Protein AF-A0A359IP23-F1 (afdb_monomer_lite)

Sequence (261 aa):
MIGVQKYIIDNKIKISKLAKEISIDPSCIYDWFRNNRVTPKYVKILSEKFNLQEEYINIKVNDICTYKPKTYLYNDFKIVGDTTIIYLNKRDGSVLETLIDTEDLERIQNMKLKWVSWFCKETQSYYARATQYIGNGEHGKTIYLHKVIMNCEGKILVDHLDHKTLDNRKRNLHITNHQENLINRKGKNKNNKSGYRNVSWNNNDSCWMVQLQVDGKNTRLKNFPEDQLNEAGAYATEMRKKLYDPIYNPKDYMNKDLVVN

Secondary structure (DSSP, 8-state):
-BHHHHHHHHTT--HHHHHHHTTS-HHHHHHHHHTT---HHHHHHHHHHHT--HHHHHSB---TTS------PPPPEEEETTEEEEEEE-TTS-EEEEEEEGGGHHHHHHTT---EEEEETTTTEEEEEEEE--STTPPPEEEEHHHHHTT--TT-EEEETTS-TTB--GGGEEEE-HHHHHHH--SPPTT-SSSSTTEEEETTTTEEEEEEEETTEEEEEEEEEGGGHHHHHHHHHHHHHHHH-TTT-----S-------

pLDDT: mean 83.79, std 16.19, range [32.09, 98.06]

Radius of gyration: 29.38 Å; chains: 1; bounding box: 57×49×85 Å

Structure (mmCIF, N/CA/C/O backbone):
data_AF-A0A359IP23-F1
#
_entry.id   AF-A0A359IP23-F1
#
loop_
_atom_site.group_PDB
_atom_site.id
_atom_site.type_symbol
_atom_site.label_atom_id
_atom_site.label_alt_id
_atom_site.label_comp_id
_atom_site.label_asym_id
_atom_site.label_entity_id
_atom_site.label_seq_id
_atom_site.pdbx_PDB_ins_code
_atom_site.Cartn_x
_atom_site.Cartn_y
_atom_site.Cartn_z
_atom_site.occupancy
_atom_site.B_iso_or_equiv
_atom_site.auth_seq_id
_atom_site.auth_comp_id
_atom_site.auth_asym_id
_atom_site.auth_atom_id
_atom_site.pdbx_PDB_model_num
ATOM 1 N N . MET A 1 1 ? -7.112 0.544 32.080 1.00 75.38 1 MET A N 1
ATOM 2 C CA . MET A 1 1 ? -7.739 1.755 32.634 1.00 75.38 1 MET A CA 1
ATOM 3 C C . MET A 1 1 ? -7.645 1.666 34.151 1.00 75.38 1 MET A C 1
ATOM 5 O O . MET A 1 1 ? -7.834 0.577 34.680 1.00 75.38 1 MET A O 1
ATOM 9 N N . ILE A 1 2 ? -7.303 2.757 34.836 1.00 87.25 2 ILE A N 1
ATOM 10 C CA . ILE A 1 2 ? -7.308 2.820 36.310 1.00 87.25 2 ILE A CA 1
ATOM 11 C C . ILE A 1 2 ? -8.717 3.074 36.847 1.00 87.25 2 ILE A C 1
ATOM 13 O O . ILE A 1 2 ? -9.543 3.652 36.138 1.00 87.25 2 ILE A O 1
ATOM 17 N N . GLY A 1 3 ? -8.997 2.674 38.088 1.00 87.62 3 GLY A N 1
ATOM 18 C CA . GLY A 1 3 ? -10.342 2.765 38.666 1.00 87.62 3 GLY A CA 1
ATOM 19 C C . GLY A 1 3 ? -10.938 4.172 38.641 1.00 87.62 3 GLY A C 1
ATOM 20 O O . GLY A 1 3 ? -12.116 4.324 38.313 1.00 87.62 3 GLY A O 1
ATOM 21 N N . VAL A 1 4 ? -10.135 5.225 38.839 1.00 91.44 4 VAL A N 1
ATOM 22 C CA . VAL A 1 4 ? -10.659 6.599 38.725 1.00 91.44 4 VAL A CA 1
ATOM 23 C C . VAL A 1 4 ? -11.076 6.966 37.299 1.00 91.44 4 VAL A C 1
ATOM 25 O O . VAL A 1 4 ? -12.065 7.666 37.099 1.00 91.44 4 VAL A O 1
ATOM 28 N N . GLN A 1 5 ? -10.364 6.468 36.287 1.00 91.38 5 GLN A N 1
ATOM 29 C CA . GLN A 1 5 ? -10.706 6.728 34.892 1.00 91.38 5 GLN A CA 1
ATOM 30 C C . GLN A 1 5 ? -12.010 6.001 34.523 1.00 91.38 5 GLN A C 1
ATOM 32 O O . GLN A 1 5 ? -12.840 6.581 33.828 1.00 91.38 5 GLN A O 1
ATOM 37 N N . LYS A 1 6 ? -12.240 4.792 35.064 1.00 85.62 6 LYS A N 1
ATOM 38 C CA . LYS A 1 6 ? -13.534 4.094 34.962 1.00 85.62 6 LYS A CA 1
ATOM 39 C C . LYS A 1 6 ? -14.661 4.919 35.579 1.00 85.62 6 LYS A C 1
ATOM 41 O O . LYS A 1 6 ? -15.644 5.200 34.905 1.00 85.62 6 LYS A O 1
ATOM 46 N N . TYR A 1 7 ? -14.481 5.374 36.818 1.00 89.75 7 TYR A N 1
ATOM 47 C CA . TYR A 1 7 ? -15.488 6.164 37.526 1.00 89.75 7 TYR A CA 1
ATOM 48 C C . TYR A 1 7 ? -15.871 7.449 36.776 1.00 89.75 7 TYR A C 1
ATOM 50 O O . TYR A 1 7 ? -17.053 7.767 36.645 1.00 89.75 7 TYR A O 1
ATOM 58 N N . ILE A 1 8 ? -14.878 8.172 36.248 1.00 90.81 8 ILE A N 1
ATOM 59 C CA . ILE A 1 8 ? -15.085 9.398 35.464 1.00 90.81 8 ILE A CA 1
ATOM 60 C C . ILE A 1 8 ? -15.929 9.124 34.212 1.00 90.81 8 ILE A C 1
ATOM 62 O O . ILE A 1 8 ? -16.822 9.915 33.901 1.00 90.81 8 ILE A O 1
ATOM 66 N N . ILE A 1 9 ? -15.662 8.020 33.507 1.00 85.19 9 ILE A N 1
ATOM 67 C CA . ILE A 1 9 ? -16.409 7.620 32.306 1.00 85.19 9 ILE A CA 1
ATOM 68 C C . ILE A 1 9 ? -17.841 7.213 32.666 1.00 85.19 9 ILE A C 1
ATOM 70 O O . ILE A 1 9 ? -18.779 7.746 32.071 1.00 85.19 9 ILE A O 1
ATOM 74 N N . ASP A 1 10 ? -18.009 6.333 33.656 1.00 83.88 10 ASP A N 1
ATOM 75 C CA . ASP A 1 10 ? -19.313 5.791 34.063 1.00 83.88 10 ASP A CA 1
ATOM 76 C C . ASP A 1 10 ? -20.261 6.910 34.545 1.00 83.88 10 ASP A C 1
ATOM 78 O O . ASP A 1 10 ? -21.460 6.886 34.266 1.00 83.88 10 ASP A O 1
ATOM 82 N N . ASN A 1 11 ? -19.710 7.962 35.162 1.00 88.44 11 ASN A N 1
ATOM 83 C CA . ASN A 1 11 ? -20.455 9.133 35.636 1.00 88.44 11 ASN A CA 1
ATOM 84 C C . ASN A 1 11 ? -20.459 10.323 34.654 1.00 88.44 11 ASN A C 1
ATOM 86 O O . ASN A 1 11 ? -20.922 11.411 35.001 1.00 88.44 11 ASN A O 1
ATOM 90 N N . LYS A 1 12 ? -19.937 10.154 33.428 1.00 90.00 12 LYS A N 1
ATOM 91 C CA . LYS A 1 12 ? -19.879 11.191 32.374 1.00 90.00 12 LYS A CA 1
ATOM 92 C C . LYS A 1 12 ? -19.270 12.525 32.846 1.00 90.00 12 LYS A C 1
ATOM 94 O O . LYS A 1 12 ? -19.710 13.609 32.448 1.00 90.00 12 LYS A O 1
ATOM 99 N N . ILE A 1 13 ? -18.240 12.463 33.688 1.00 91.25 13 ILE A N 1
ATOM 100 C CA . ILE A 1 13 ? -17.587 13.646 34.258 1.00 91.25 13 ILE A CA 1
ATOM 101 C C . ILE A 1 13 ? -16.678 14.284 33.200 1.00 91.25 13 ILE A C 1
ATOM 103 O O . ILE A 1 13 ? -15.760 13.657 32.672 1.00 91.25 13 ILE A O 1
ATOM 107 N N . LYS A 1 14 ? -16.896 15.568 32.897 1.00 94.25 14 LYS A N 1
ATOM 108 C CA . LYS A 1 14 ? -16.013 16.318 31.990 1.00 94.25 14 LYS A CA 1
ATOM 109 C C . LYS A 1 14 ? -14.653 16.561 32.654 1.00 94.25 14 LYS A C 1
ATOM 111 O O . LYS A 1 14 ? -14.593 17.198 33.703 1.00 94.25 14 LYS A O 1
ATOM 116 N N . ILE A 1 15 ? -13.565 16.146 31.996 1.00 93.00 15 ILE A N 1
ATOM 117 C CA . ILE A 1 15 ? -12.184 16.313 32.492 1.00 93.00 15 ILE A CA 1
ATOM 118 C C . ILE A 1 15 ? -11.855 17.778 32.789 1.00 93.00 15 ILE A C 1
ATOM 120 O O . ILE A 1 15 ? -11.283 18.073 33.829 1.00 93.00 15 ILE A O 1
ATOM 124 N N . SER A 1 16 ? -12.277 18.707 31.927 1.00 91.31 16 SER A N 1
ATOM 125 C CA . SER A 1 16 ? -12.064 20.144 32.140 1.00 91.31 16 SER A CA 1
ATOM 126 C C . SER A 1 16 ? -12.747 20.674 33.404 1.00 91.31 16 SER A C 1
ATOM 128 O O . SER A 1 16 ? -12.192 21.529 34.090 1.00 91.31 16 SER A O 1
ATOM 130 N N . LYS A 1 17 ? -13.932 20.149 33.739 1.00 95.62 17 LYS A N 1
ATOM 131 C CA . LYS A 1 17 ? -14.654 20.499 34.968 1.00 95.62 17 LYS A CA 1
ATOM 132 C C . LYS A 1 17 ? -13.936 19.932 36.192 1.00 95.62 17 LYS A C 1
ATOM 134 O O . LYS A 1 17 ? -13.665 20.677 37.125 1.00 95.62 17 LYS A O 1
ATOM 139 N N . LEU A 1 18 ? -13.571 18.650 36.153 1.00 95.19 18 LEU A N 1
ATOM 140 C CA . LEU A 1 18 ? -12.849 17.998 37.246 1.00 95.19 18 LEU A CA 1
ATOM 141 C C . LEU A 1 18 ? -11.504 18.677 37.531 1.00 95.19 18 LEU A C 1
ATOM 143 O O . LEU A 1 18 ? -11.206 18.966 38.684 1.00 95.19 18 LEU A O 1
ATOM 147 N N . ALA A 1 19 ? -10.726 18.969 36.488 1.00 95.44 19 ALA A N 1
ATOM 148 C CA . ALA A 1 19 ? -9.432 19.638 36.597 1.00 95.44 19 ALA A CA 1
ATOM 149 C C . ALA A 1 19 ? -9.552 20.998 37.302 1.00 95.44 19 ALA A C 1
ATOM 151 O O . ALA A 1 19 ? -8.789 21.286 38.221 1.00 95.44 19 ALA A O 1
ATOM 152 N N . LYS A 1 20 ? -10.580 21.783 36.946 1.00 95.56 20 LYS A N 1
ATOM 153 C CA . LYS A 1 20 ? -10.890 23.059 37.603 1.00 95.56 20 LYS A CA 1
ATOM 154 C C . LYS A 1 20 ? -11.264 22.881 39.078 1.00 95.56 20 LYS A C 1
ATOM 156 O O . LYS A 1 20 ? -10.850 23.683 39.902 1.00 95.56 20 LYS A O 1
ATOM 161 N N . GLU A 1 21 ? -12.032 21.846 39.412 1.00 94.88 21 GLU A N 1
ATOM 162 C CA . GLU A 1 21 ? -12.485 21.582 40.786 1.00 94.88 21 GLU A CA 1
ATOM 163 C C . GLU A 1 21 ? -11.367 21.109 41.723 1.00 94.88 21 GLU A C 1
ATOM 165 O O . GLU A 1 21 ? -11.471 21.319 42.927 1.00 94.88 21 GLU A O 1
ATOM 170 N N . ILE A 1 22 ? -10.315 20.480 41.192 1.00 94.69 22 ILE A N 1
ATOM 171 C CA . ILE A 1 22 ? -9.144 20.044 41.974 1.00 94.69 22 ILE A CA 1
ATOM 172 C C . ILE A 1 22 ? -7.904 20.916 41.720 1.00 94.69 22 ILE A C 1
ATOM 174 O O . ILE A 1 22 ? -6.801 20.545 42.117 1.00 94.69 22 ILE A O 1
ATOM 178 N N . SER A 1 23 ? -8.089 22.077 41.081 1.00 94.56 23 SER A N 1
ATOM 179 C CA . SER A 1 23 ? -7.060 23.095 40.829 1.00 94.56 23 SER A CA 1
ATOM 180 C C . SER A 1 23 ? -5.809 22.575 40.106 1.00 94.56 23 SER A C 1
ATOM 182 O O . SER A 1 23 ? -4.684 22.891 40.495 1.00 94.56 23 SER A O 1
ATOM 184 N N . ILE A 1 24 ? -5.994 21.783 39.044 1.00 94.38 24 ILE A N 1
ATOM 185 C CA . ILE A 1 24 ? -4.904 21.304 38.177 1.00 94.38 24 ILE A CA 1
ATOM 186 C C . ILE A 1 24 ? -5.198 21.547 36.698 1.00 94.38 24 ILE A C 1
ATOM 188 O O . ILE A 1 24 ? -6.340 21.774 36.301 1.00 94.38 24 ILE A O 1
ATOM 192 N N . ASP A 1 25 ? -4.163 21.441 35.865 1.00 95.25 25 ASP A N 1
ATOM 193 C CA . ASP A 1 25 ? -4.330 21.436 34.416 1.00 95.25 25 ASP A CA 1
ATOM 194 C C . ASP A 1 25 ? -4.950 20.101 33.937 1.00 95.25 25 ASP A C 1
ATOM 196 O O . ASP A 1 25 ? -4.551 19.032 34.415 1.00 95.25 25 ASP A O 1
ATOM 200 N N . PRO A 1 26 ? -5.902 20.109 32.980 1.00 93.44 26 PRO A N 1
ATOM 201 C CA . PRO A 1 26 ? -6.478 18.887 32.414 1.00 93.44 26 PRO A CA 1
ATOM 202 C C . PRO A 1 26 ? -5.446 17.877 31.890 1.00 93.44 26 PRO A C 1
ATOM 204 O O . PRO A 1 26 ? -5.695 16.671 31.957 1.00 93.44 26 PRO A O 1
ATOM 207 N N . SER A 1 27 ? -4.295 18.342 31.385 1.00 91.31 27 SER A N 1
ATOM 208 C CA . SER A 1 27 ? -3.198 17.484 30.914 1.00 91.31 27 SER A CA 1
ATOM 209 C C . SER A 1 27 ? -2.698 16.527 31.993 1.00 91.31 27 SER A C 1
ATOM 211 O O . SER A 1 27 ? -2.481 15.356 31.692 1.00 91.31 27 SER A O 1
ATOM 213 N N . CYS A 1 28 ? -2.643 16.958 33.259 1.00 92.25 28 CYS A N 1
ATOM 214 C CA . CYS A 1 28 ? -2.238 16.108 34.379 1.00 92.25 28 CYS A CA 1
ATOM 215 C C . CYS A 1 28 ? -3.151 14.880 34.527 1.00 92.25 28 CYS A C 1
ATOM 217 O O . CYS A 1 28 ? -2.676 13.780 34.803 1.00 92.25 28 CYS A O 1
ATOM 219 N N . ILE A 1 29 ? -4.459 15.047 34.297 1.00 93.19 29 ILE A N 1
ATOM 220 C CA . ILE A 1 29 ? -5.430 13.946 34.364 1.00 93.19 29 ILE A CA 1
ATOM 221 C C . ILE A 1 29 ? -5.229 12.985 33.186 1.00 93.19 29 ILE A C 1
ATOM 223 O O . ILE A 1 29 ? -5.231 11.766 33.366 1.00 93.19 29 ILE A O 1
ATOM 227 N N . TYR A 1 30 ? -5.005 13.516 31.980 1.00 90.81 30 TYR A N 1
ATOM 228 C CA . TYR A 1 30 ? -4.686 12.688 30.814 1.00 90.81 30 TYR A CA 1
ATOM 229 C C . TYR A 1 30 ? -3.368 11.923 30.984 1.00 90.81 30 TYR A C 1
ATOM 231 O O . TYR A 1 30 ? -3.272 10.776 30.544 1.00 90.81 30 TYR A O 1
ATOM 239 N N . ASP A 1 31 ? -2.379 12.510 31.656 1.00 86.25 31 ASP A N 1
ATOM 240 C CA . ASP A 1 31 ? -1.121 11.841 31.978 1.00 86.25 31 ASP A CA 1
ATOM 241 C C . ASP A 1 31 ? -1.323 10.695 32.975 1.00 86.25 31 ASP A C 1
ATOM 243 O O . ASP A 1 31 ? -0.725 9.632 32.796 1.00 86.25 31 ASP A O 1
ATOM 247 N N . TRP A 1 32 ? -2.215 10.835 33.965 1.00 93.00 32 TRP A N 1
ATOM 248 C CA . TRP A 1 32 ? -2.579 9.708 34.835 1.00 93.00 32 TRP A CA 1
ATOM 249 C C . TRP A 1 32 ? -3.189 8.553 34.050 1.00 93.00 32 TRP A C 1
ATOM 251 O O . TRP A 1 32 ? -2.885 7.393 34.325 1.00 93.00 32 TRP A O 1
ATOM 261 N N . PHE A 1 33 ? -4.029 8.852 33.058 1.00 90.38 33 PHE A N 1
ATOM 262 C CA . PHE A 1 33 ? -4.644 7.829 32.212 1.00 90.38 33 PHE A CA 1
ATOM 263 C C . PHE A 1 33 ? -3.610 7.151 31.314 1.00 90.38 33 PHE A C 1
ATOM 265 O O . PHE A 1 33 ? -3.594 5.924 31.224 1.00 90.38 33 PHE A O 1
ATOM 272 N N . ARG A 1 34 ? -2.710 7.929 30.698 1.00 83.00 34 ARG A N 1
ATOM 273 C CA . ARG A 1 34 ? -1.633 7.411 29.840 1.00 83.00 34 ARG A CA 1
ATOM 274 C C . ARG A 1 34 ? -0.676 6.510 30.617 1.00 83.00 34 ARG A C 1
ATOM 276 O O . ARG A 1 34 ? -0.341 5.429 30.146 1.00 83.00 34 ARG A O 1
ATOM 283 N N . ASN A 1 35 ? -0.280 6.938 31.813 1.00 82.94 35 ASN A N 1
ATOM 284 C CA . ASN A 1 35 ? 0.634 6.196 32.683 1.00 82.94 35 ASN A CA 1
ATOM 285 C C . ASN A 1 35 ? -0.083 5.150 33.546 1.00 82.94 35 ASN A C 1
ATOM 287 O O . ASN A 1 35 ? 0.557 4.435 34.316 1.00 82.94 35 ASN A O 1
ATOM 291 N N . ASN A 1 36 ? -1.412 5.072 33.428 1.00 83.56 36 ASN A N 1
ATOM 292 C CA . ASN A 1 36 ? -2.281 4.187 34.186 1.00 83.56 36 ASN A CA 1
ATOM 293 C C . ASN A 1 36 ? -1.973 4.242 35.700 1.00 83.56 36 ASN A C 1
ATOM 295 O O . ASN A 1 36 ? -1.835 3.203 36.352 1.00 83.56 36 ASN A O 1
ATOM 299 N N . ARG A 1 37 ? -1.832 5.470 36.226 1.00 88.56 37 ARG A N 1
ATOM 300 C CA . ARG A 1 37 ? -1.519 5.775 37.628 1.00 88.56 37 ARG A CA 1
ATOM 301 C C . ARG A 1 37 ? -1.807 7.243 37.974 1.00 88.56 37 ARG A C 1
ATOM 303 O O . ARG A 1 37 ? -1.228 8.143 37.373 1.00 88.56 37 ARG A O 1
ATOM 310 N N . VAL A 1 38 ? -2.621 7.481 38.999 1.00 92.81 38 VAL A N 1
ATOM 311 C CA . VAL A 1 38 ? -2.753 8.777 39.681 1.00 92.81 38 VAL A CA 1
ATOM 312 C C . VAL A 1 38 ? -1.581 8.980 40.636 1.00 92.81 38 VAL A C 1
ATOM 314 O O . VAL A 1 38 ? -1.242 8.093 41.426 1.00 92.81 38 VAL A O 1
ATOM 317 N N . THR A 1 39 ? -0.980 10.168 40.600 1.00 91.06 39 THR A N 1
ATOM 318 C CA . THR A 1 39 ? 0.069 10.567 41.548 1.00 91.06 39 THR A CA 1
ATOM 319 C C . THR A 1 39 ? -0.463 10.542 42.991 1.00 91.06 39 THR A C 1
ATOM 321 O O . THR A 1 39 ? -1.540 11.091 43.223 1.00 91.06 39 THR A O 1
ATOM 324 N N . PRO A 1 40 ? 0.285 10.009 43.982 1.00 89.88 40 PRO A N 1
ATOM 325 C CA . PRO A 1 40 ? -0.181 9.862 45.370 1.00 89.88 40 PRO A CA 1
ATOM 326 C C . PRO A 1 40 ? -0.827 11.116 45.976 1.00 89.88 40 PRO A C 1
ATOM 328 O O . PRO A 1 40 ? -1.862 11.018 46.625 1.00 89.88 40 PRO A O 1
ATOM 331 N N . LYS A 1 41 ? -0.285 12.304 45.669 1.00 90.75 41 LYS A N 1
ATOM 332 C CA . LYS A 1 41 ? -0.834 13.607 46.083 1.00 90.75 41 LYS A CA 1
ATOM 333 C C . LYS A 1 41 ? -2.335 13.767 45.789 1.00 90.75 41 LYS A C 1
ATOM 335 O O . LYS A 1 41 ? -3.038 14.396 46.570 1.00 90.75 41 LYS A O 1
ATOM 340 N N . TYR A 1 42 ? -2.819 13.233 44.667 1.00 94.62 42 TYR A N 1
ATOM 341 C CA . TYR A 1 42 ? -4.201 13.416 44.213 1.00 94.62 42 TYR A CA 1
ATOM 342 C C . TYR A 1 42 ? -5.115 12.235 44.540 1.00 94.62 42 TYR A C 1
ATOM 344 O O . TYR A 1 42 ? -6.323 12.354 44.368 1.00 94.62 42 TYR A O 1
ATOM 352 N N . VAL A 1 43 ? -4.572 11.119 45.034 1.00 94.88 43 VAL A N 1
ATOM 353 C CA . VAL A 1 43 ? -5.367 9.938 45.407 1.00 94.88 43 VAL A CA 1
ATOM 354 C C . VAL A 1 43 ? -6.358 10.307 46.507 1.00 94.88 43 VAL A C 1
ATOM 356 O O . VAL A 1 43 ? -7.560 10.161 46.316 1.00 94.88 43 VAL A O 1
ATOM 359 N N . LYS A 1 44 ? -5.879 10.904 47.601 1.00 94.38 44 LYS A N 1
ATOM 360 C CA . LYS A 1 44 ? -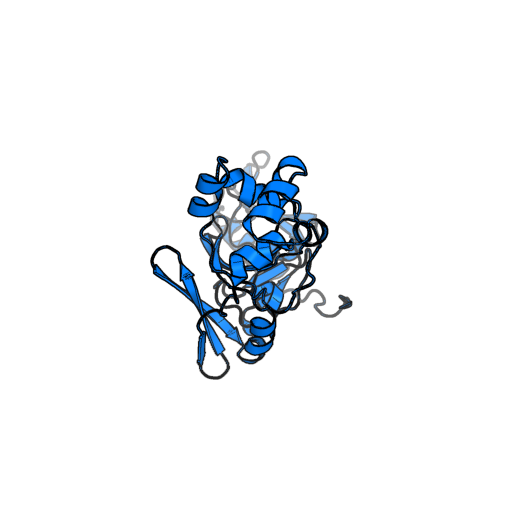6.738 11.312 48.718 1.00 94.38 44 LYS A CA 1
ATOM 361 C C . LYS A 1 44 ? -7.806 12.336 48.311 1.00 94.38 44 LYS A C 1
ATOM 363 O O . LYS A 1 44 ? -8.974 12.175 48.639 1.00 94.38 44 LYS A O 1
ATOM 368 N N . ILE A 1 45 ? -7.426 13.328 47.500 1.00 95.50 45 ILE A N 1
ATOM 369 C CA . ILE A 1 45 ? -8.347 14.360 46.989 1.00 95.50 45 ILE A CA 1
ATOM 370 C C . ILE A 1 45 ? -9.490 13.726 46.183 1.00 95.50 45 ILE A C 1
ATOM 372 O O . ILE A 1 45 ? -10.650 14.107 46.324 1.00 95.50 45 ILE A O 1
ATOM 376 N N . LEU A 1 46 ? -9.172 12.761 45.318 1.00 95.81 46 LEU A N 1
ATOM 377 C CA . LEU A 1 46 ? -10.164 12.085 44.482 1.00 95.81 46 LEU A CA 1
ATOM 378 C C . LEU A 1 46 ? -11.012 11.094 45.291 1.00 95.81 46 LEU A C 1
ATOM 380 O O . LEU A 1 46 ? -12.196 10.954 44.997 1.00 95.81 46 LEU A O 1
ATOM 384 N N . SER A 1 47 ? -10.423 10.454 46.305 1.00 94.38 47 SER A N 1
ATOM 385 C CA . SER A 1 47 ? -11.110 9.572 47.257 1.00 94.38 47 SER A CA 1
ATOM 386 C C . SER A 1 47 ? -12.207 10.332 47.996 1.00 94.38 47 SER A C 1
ATOM 388 O O . SER A 1 47 ? -13.376 9.967 47.897 1.00 94.38 47 SER A O 1
ATOM 390 N N . GLU A 1 48 ? -11.864 11.468 48.606 1.00 95.00 48 GLU A N 1
ATOM 391 C CA . GLU A 1 48 ? -12.813 12.326 49.323 1.00 95.00 48 GLU A CA 1
ATOM 392 C C . GLU A 1 48 ? -13.876 12.905 48.381 1.00 95.00 48 GLU A C 1
ATOM 394 O O . GLU A 1 48 ? -15.069 12.882 48.679 1.00 95.00 48 GLU A O 1
ATOM 399 N N . LYS A 1 49 ? -13.464 13.388 47.203 1.00 94.69 49 LYS A N 1
ATOM 400 C CA . LYS A 1 49 ? -14.372 14.028 46.245 1.00 94.69 49 LYS A CA 1
ATOM 401 C C . LYS A 1 49 ? -15.409 13.073 45.658 1.00 94.69 49 LYS A C 1
ATOM 403 O O . LYS A 1 49 ? -16.539 13.486 45.398 1.00 94.69 49 LYS A O 1
ATOM 408 N N . PHE A 1 50 ? -15.009 11.841 45.363 1.00 94.94 50 PHE A N 1
ATOM 409 C CA . PHE A 1 50 ? -15.874 10.847 44.729 1.00 94.94 50 PHE A CA 1
ATOM 410 C C . PHE A 1 50 ? -16.430 9.815 45.707 1.00 94.94 50 PHE A C 1
ATOM 412 O O . PHE A 1 50 ? -17.197 8.955 45.282 1.00 94.94 50 PHE A O 1
ATOM 419 N N . ASN A 1 51 ? -16.073 9.910 46.991 1.00 94.62 51 ASN A N 1
ATOM 420 C CA . ASN A 1 51 ? -16.394 8.922 48.015 1.00 94.62 51 ASN A CA 1
ATOM 421 C C . ASN A 1 51 ? -15.974 7.499 47.591 1.00 94.62 51 ASN A C 1
ATOM 423 O O . ASN A 1 51 ? -16.770 6.559 47.605 1.00 94.62 51 ASN A O 1
ATOM 427 N N . LEU A 1 52 ? -14.723 7.364 47.142 1.00 91.12 52 LEU A N 1
ATOM 428 C CA . LEU A 1 52 ? -14.131 6.111 46.661 1.00 91.12 52 LEU A CA 1
ATOM 429 C C . LEU A 1 52 ? -13.030 5.645 47.610 1.00 91.12 52 LEU A C 1
ATOM 431 O O . LEU A 1 52 ? -12.280 6.465 48.119 1.00 91.12 52 LEU A O 1
ATOM 435 N N . GLN A 1 53 ? -12.860 4.333 47.775 1.00 90.06 53 GLN A N 1
ATOM 436 C CA . GLN A 1 53 ? -11.691 3.786 48.474 1.00 90.06 53 GLN A CA 1
ATOM 437 C C . GLN A 1 53 ? -10.392 4.177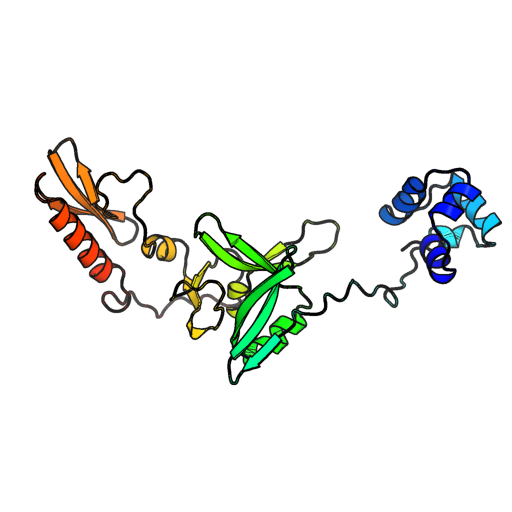 47.747 1.00 90.06 53 GLN A C 1
ATOM 439 O O . GLN A 1 53 ? -10.330 4.126 4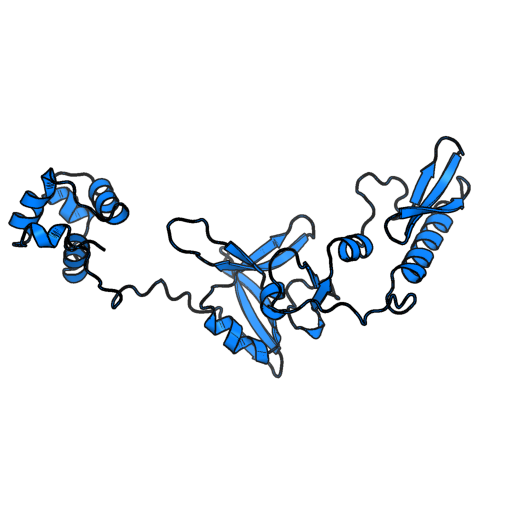6.514 1.00 90.06 53 GLN A O 1
ATOM 444 N N . GLU A 1 54 ? -9.346 4.557 48.489 1.00 91.50 54 GLU A N 1
ATOM 445 C CA . GLU A 1 54 ? -8.072 5.005 47.904 1.00 91.50 54 GLU A CA 1
ATOM 446 C C . GLU A 1 54 ? -7.426 3.916 47.035 1.00 91.50 54 GLU A C 1
ATOM 448 O O . GLU A 1 54 ? -6.869 4.207 45.972 1.00 91.50 54 GLU A O 1
ATOM 453 N N . GLU A 1 55 ? -7.576 2.651 47.430 1.00 85.31 55 GLU A N 1
ATOM 454 C CA . GLU A 1 55 ? -7.101 1.486 46.689 1.00 85.31 55 GLU A CA 1
ATOM 455 C C . GLU A 1 55 ? -7.768 1.402 45.310 1.00 85.31 55 GLU A C 1
ATOM 457 O O . GLU A 1 55 ? -7.100 1.124 44.312 1.00 85.31 55 GLU A O 1
ATOM 462 N N . TYR A 1 56 ? -9.063 1.725 45.212 1.00 87.06 56 TYR A N 1
ATOM 463 C CA . TYR A 1 56 ? -9.810 1.680 43.953 1.00 87.06 56 TYR A CA 1
ATOM 464 C C . TYR A 1 56 ? -9.260 2.651 42.904 1.00 87.06 56 TYR A C 1
ATOM 466 O O . TYR A 1 56 ? -9.226 2.323 41.720 1.00 87.06 56 TYR A O 1
ATOM 474 N N . ILE A 1 57 ? -8.761 3.820 43.312 1.00 90.88 57 ILE A N 1
ATOM 475 C CA . ILE A 1 57 ? -8.324 4.890 42.398 1.00 90.88 57 ILE A CA 1
ATOM 476 C C . ILE A 1 57 ? -7.247 4.411 41.421 1.00 90.88 57 ILE A C 1
ATOM 478 O O . ILE A 1 57 ? -7.310 4.738 40.231 1.00 90.88 57 ILE A O 1
ATOM 482 N N . ASN A 1 58 ? -6.292 3.618 41.915 1.00 90.06 58 ASN A N 1
ATOM 483 C CA . ASN A 1 58 ? -5.146 3.115 41.156 1.00 90.06 58 ASN A CA 1
ATOM 484 C C . ASN A 1 58 ? -5.229 1.621 40.806 1.00 90.06 58 ASN A C 1
ATOM 486 O O . ASN A 1 58 ? -4.337 1.120 40.114 1.00 90.06 58 ASN A O 1
ATOM 490 N N . ILE A 1 59 ? -6.285 0.909 41.219 1.00 85.06 59 ILE A N 1
ATOM 491 C CA . ILE A 1 59 ? -6.508 -0.472 40.782 1.00 85.06 59 ILE A CA 1
ATOM 492 C C . ILE A 1 59 ? -6.639 -0.512 39.256 1.00 85.06 59 ILE A C 1
ATOM 494 O O . ILE A 1 59 ? -7.348 0.284 38.631 1.00 85.06 59 ILE A O 1
ATOM 498 N N . LYS A 1 60 ? -5.951 -1.480 38.646 1.00 79.06 60 LYS A N 1
ATOM 499 C CA . LYS A 1 60 ? -6.201 -1.872 37.260 1.00 79.06 60 LYS A CA 1
ATOM 500 C C . LYS A 1 60 ? -7.554 -2.573 37.212 1.00 79.06 60 LYS A C 1
ATOM 502 O O . LYS A 1 60 ? -7.669 -3.730 37.602 1.00 79.06 60 LYS A O 1
ATOM 507 N N . VAL A 1 61 ? -8.575 -1.869 36.740 1.00 70.31 61 VAL A N 1
ATOM 508 C CA . VAL A 1 61 ? -9.880 -2.475 36.461 1.00 70.31 61 VAL A CA 1
ATOM 509 C C . VAL A 1 61 ? -9.774 -3.211 35.127 1.00 70.31 61 VAL A C 1
ATOM 511 O O . VAL A 1 61 ? -9.576 -2.590 34.080 1.00 70.31 61 VAL A O 1
ATOM 514 N N . ASN A 1 62 ? -9.857 -4.543 35.175 1.00 56.09 62 ASN A N 1
ATOM 515 C CA . ASN A 1 62 ? -9.789 -5.441 34.015 1.00 56.09 62 ASN A CA 1
ATOM 516 C C . ASN A 1 62 ? -11.104 -5.451 33.217 1.00 56.09 62 ASN A C 1
ATOM 518 O O . ASN A 1 62 ? -11.657 -6.503 32.912 1.00 56.09 62 ASN A O 1
ATOM 522 N N . ASP A 1 63 ? -11.604 -4.270 32.858 1.00 47.41 63 ASP A N 1
ATOM 523 C CA . ASP A 1 63 ? -12.829 -4.124 32.076 1.00 47.41 63 ASP A CA 1
ATOM 524 C C . ASP A 1 63 ? -12.489 -4.067 30.576 1.00 47.41 63 ASP A C 1
ATOM 526 O O . ASP A 1 63 ? -12.461 -3.018 29.930 1.00 47.41 63 ASP A O 1
ATOM 530 N N . ILE A 1 64 ? -12.198 -5.248 30.024 1.00 48.56 64 ILE A N 1
ATOM 531 C CA . ILE A 1 64 ? -12.151 -5.526 28.578 1.00 48.56 64 ILE A CA 1
ATOM 532 C C . ILE A 1 64 ? -13.547 -5.349 27.938 1.00 48.56 64 ILE A C 1
ATOM 534 O O . ILE A 1 64 ? -13.662 -5.224 26.722 1.00 48.56 64 ILE A O 1
ATOM 538 N N . CYS A 1 65 ? -14.621 -5.252 28.727 1.00 48.47 65 CYS A N 1
ATOM 539 C CA . CYS A 1 65 ? -15.993 -5.307 28.222 1.00 48.47 65 CYS A CA 1
ATOM 540 C C . CYS A 1 65 ? -16.565 -3.979 27.686 1.00 48.47 65 CYS A C 1
ATOM 542 O O . CYS A 1 65 ? -17.618 -3.995 27.049 1.00 48.47 65 CYS A O 1
ATOM 544 N N . THR A 1 66 ? -15.892 -2.836 27.870 1.00 44.16 66 THR A N 1
ATOM 545 C CA . THR A 1 66 ? -16.334 -1.543 27.290 1.00 44.16 66 THR A CA 1
ATOM 546 C C . THR A 1 66 ? -15.270 -0.813 26.477 1.00 44.16 66 THR A C 1
ATOM 548 O O . THR A 1 66 ? -15.581 0.189 25.826 1.00 44.16 66 THR A O 1
ATOM 551 N N . TYR A 1 67 ? -14.048 -1.353 26.385 1.00 37.56 67 TYR A N 1
ATOM 552 C CA . TYR A 1 67 ? -13.156 -1.004 25.283 1.00 37.56 67 TYR A CA 1
ATOM 553 C C . TYR A 1 67 ? -13.716 -1.630 24.005 1.00 37.56 67 TYR A C 1
ATOM 555 O O . TYR A 1 67 ? -13.310 -2.703 23.568 1.00 37.56 67 TYR A O 1
ATOM 563 N N . LYS A 1 68 ? -14.653 -0.925 23.371 1.00 38.91 68 LYS A N 1
ATOM 564 C CA . LYS A 1 68 ? -14.735 -0.996 21.922 1.00 38.91 68 LYS A CA 1
ATOM 565 C C . LYS A 1 68 ? -13.513 -0.210 21.440 1.00 38.91 68 LYS A C 1
ATOM 567 O O . LYS A 1 68 ? -13.542 1.022 21.552 1.00 38.91 68 LYS A O 1
ATOM 572 N N . PRO A 1 69 ? -12.444 -0.842 20.901 1.00 40.16 69 PRO A N 1
ATOM 573 C CA . PRO A 1 69 ? -11.591 -0.092 19.983 1.00 40.16 69 PRO A CA 1
ATOM 574 C C . PRO A 1 69 ? -12.539 0.598 19.005 1.00 40.16 69 PRO A C 1
ATOM 576 O O . PRO A 1 69 ? -13.617 0.051 18.751 1.00 40.16 69 PRO A O 1
ATOM 579 N N . LYS A 1 70 ? -12.198 1.785 18.481 1.00 41.16 70 LYS A N 1
ATOM 580 C CA . LYS A 1 70 ? -12.903 2.305 17.301 1.00 41.16 70 LYS A CA 1
ATOM 581 C C . LYS A 1 70 ? -13.012 1.113 16.361 1.00 41.16 70 LYS A C 1
ATOM 583 O O . LYS A 1 70 ? -11.988 0.677 15.841 1.00 41.16 70 LYS A O 1
ATOM 588 N N . THR A 1 71 ? -14.197 0.512 16.250 1.00 43.97 71 THR A N 1
ATOM 589 C CA . THR A 1 71 ? -14.434 -0.532 15.277 1.00 43.97 71 THR A CA 1
ATOM 590 C C . THR A 1 71 ? -14.252 0.259 14.020 1.00 43.97 71 THR A C 1
ATOM 592 O O . THR A 1 71 ? -15.078 1.120 13.707 1.00 43.97 71 THR A O 1
ATOM 595 N N . TYR A 1 72 ? -13.080 0.113 13.408 1.00 52.03 72 TYR A N 1
ATOM 596 C CA . TYR A 1 72 ? -12.870 0.597 12.075 1.00 52.03 72 TYR A CA 1
ATOM 597 C C . TYR A 1 72 ? -13.905 -0.183 11.298 1.00 52.03 72 TYR A C 1
ATOM 599 O O . TYR A 1 72 ? -13.707 -1.355 10.993 1.00 52.03 72 TYR A O 1
ATOM 607 N N . LEU A 1 73 ? -15.071 0.441 11.116 1.00 65.25 73 LEU A N 1
ATOM 608 C CA . LEU A 1 73 ? -16.047 -0.036 10.173 1.00 65.25 73 LEU A CA 1
ATOM 609 C C . LEU A 1 73 ? -15.224 -0.248 8.922 1.00 65.25 73 LEU A C 1
ATOM 611 O O . LEU A 1 73 ? -14.470 0.651 8.500 1.00 65.25 73 LEU A O 1
ATOM 615 N N . TYR A 1 74 ? -15.284 -1.482 8.437 1.00 81.12 74 TYR A N 1
ATOM 616 C CA . TYR A 1 74 ? -14.614 -1.867 7.222 1.00 81.12 74 TYR A CA 1
ATOM 617 C C . TYR A 1 74 ? -14.951 -0.846 6.128 1.00 81.12 74 TYR A C 1
ATOM 619 O O . TYR A 1 74 ? -15.863 -0.023 6.245 1.00 81.12 74 TYR A O 1
ATOM 627 N N . ASN A 1 75 ? -14.127 -0.775 5.098 1.00 91.69 75 ASN A N 1
ATOM 628 C CA . ASN A 1 75 ? -14.458 0.057 3.952 1.00 91.69 75 ASN A CA 1
ATOM 629 C C . ASN A 1 75 ? -15.845 -0.317 3.418 1.00 91.69 75 ASN A C 1
ATOM 631 O O . ASN A 1 75 ? -16.214 -1.488 3.438 1.00 91.69 75 ASN A O 1
ATOM 635 N N . ASP A 1 76 ? -16.608 0.676 2.965 1.00 91.62 76 ASP A N 1
ATOM 636 C CA . ASP A 1 76 ? -17.810 0.379 2.197 1.00 91.62 76 ASP A CA 1
ATOM 637 C C . ASP A 1 76 ? -17.388 -0.420 0.961 1.00 91.62 76 ASP A C 1
ATOM 639 O O . ASP A 1 76 ? -16.280 -0.237 0.436 1.00 91.62 76 ASP A O 1
ATOM 643 N N . PHE A 1 77 ? -18.244 -1.325 0.506 1.00 94.31 77 PHE A N 1
ATOM 644 C CA . PHE A 1 77 ? -17.933 -2.187 -0.623 1.00 94.31 77 PHE A CA 1
ATOM 645 C C . PHE A 1 77 ? -19.185 -2.531 -1.423 1.00 94.31 77 PHE A C 1
ATOM 647 O O . PHE A 1 77 ? -20.312 -2.415 -0.941 1.00 94.31 77 PHE A O 1
ATOM 654 N N . LYS A 1 78 ? -18.970 -2.976 -2.657 1.00 94.38 78 LYS A N 1
ATOM 655 C CA . LYS A 1 78 ? -20.005 -3.462 -3.565 1.00 94.38 78 LYS A CA 1
ATOM 656 C C . LYS A 1 78 ? -19.544 -4.776 -4.185 1.00 94.38 78 LYS A C 1
ATOM 658 O O . LYS A 1 78 ? -18.453 -4.837 -4.744 1.00 94.38 78 LYS A O 1
ATOM 663 N N . ILE A 1 79 ? -20.379 -5.808 -4.104 1.00 95.25 79 ILE A N 1
ATOM 664 C CA . ILE A 1 79 ? -20.133 -7.095 -4.765 1.00 95.25 79 ILE A CA 1
ATOM 665 C C . ILE A 1 79 ? -20.726 -7.036 -6.174 1.00 95.25 79 ILE A C 1
ATOM 667 O O . ILE A 1 79 ? -21.880 -6.640 -6.353 1.00 95.25 79 ILE A O 1
ATOM 671 N N . VAL A 1 80 ? -19.929 -7.408 -7.172 1.00 92.50 80 VAL A N 1
ATOM 672 C CA . VAL A 1 80 ? -20.314 -7.481 -8.582 1.00 92.50 80 VAL A CA 1
ATOM 673 C C . VAL A 1 80 ? -19.814 -8.816 -9.136 1.00 92.50 80 VAL A C 1
ATOM 675 O O . VAL A 1 80 ? -18.705 -8.911 -9.654 1.00 92.50 80 VAL A O 1
ATOM 678 N N . GLY A 1 81 ? -20.638 -9.859 -9.006 1.00 92.56 81 GLY A N 1
ATOM 679 C CA . GLY A 1 81 ? -20.273 -11.213 -9.425 1.00 92.56 81 GLY A CA 1
ATOM 680 C C . GLY A 1 81 ? -19.138 -11.789 -8.577 1.00 92.56 81 GLY A C 1
ATOM 681 O O . GLY A 1 81 ? -19.284 -11.917 -7.365 1.00 92.56 81 GLY A O 1
ATOM 682 N N . ASP A 1 82 ? -18.027 -12.125 -9.231 1.00 94.06 82 ASP A N 1
ATOM 683 C CA . ASP A 1 82 ? -16.797 -12.654 -8.624 1.00 94.06 82 ASP A CA 1
ATOM 684 C C . ASP A 1 82 ? -15.833 -11.563 -8.127 1.00 94.06 82 ASP A C 1
ATOM 686 O O . ASP A 1 82 ? -14.782 -11.866 -7.563 1.00 94.06 82 ASP A O 1
ATOM 690 N N . THR A 1 83 ? -16.172 -10.292 -8.349 1.00 95.44 83 THR A N 1
ATOM 691 C CA . THR A 1 83 ? -15.332 -9.147 -8.017 1.00 95.44 83 THR A CA 1
ATOM 692 C C . THR A 1 83 ? -15.995 -8.305 -6.929 1.00 95.44 83 THR A C 1
ATOM 694 O O . THR A 1 83 ? -17.142 -7.872 -7.061 1.00 95.44 83 THR A O 1
ATOM 697 N N . THR A 1 84 ? -15.244 -7.975 -5.879 1.00 95.75 84 THR A N 1
ATOM 698 C CA . THR A 1 84 ? -15.663 -6.992 -4.873 1.00 95.75 84 THR A CA 1
ATOM 699 C C . THR A 1 84 ? -14.906 -5.682 -5.065 1.00 95.75 84 THR A C 1
ATOM 701 O O . THR A 1 84 ? -13.677 -5.655 -5.121 1.00 95.75 84 THR A O 1
ATOM 704 N N . ILE A 1 85 ? -15.654 -4.581 -5.129 1.00 96.06 85 ILE A N 1
ATOM 705 C CA . ILE A 1 85 ? -15.141 -3.211 -5.163 1.00 96.06 85 ILE A CA 1
ATOM 706 C C . ILE A 1 85 ? -15.129 -2.678 -3.735 1.00 96.06 85 ILE A C 1
ATOM 708 O O . ILE A 1 85 ? -16.173 -2.643 -3.090 1.00 96.06 85 ILE A O 1
ATOM 712 N N . ILE A 1 86 ? -13.974 -2.238 -3.250 1.00 96.50 86 ILE A N 1
ATOM 713 C CA . ILE A 1 86 ? -13.807 -1.615 -1.936 1.00 96.50 86 ILE A CA 1
ATOM 714 C C . ILE A 1 86 ? -13.539 -0.117 -2.117 1.00 96.50 86 ILE A C 1
ATOM 716 O O . ILE A 1 86 ? -12.643 0.275 -2.868 1.00 96.50 86 ILE A O 1
ATOM 720 N N . TYR A 1 87 ? -14.271 0.720 -1.382 1.00 95.00 87 TYR A N 1
ATOM 721 C CA . TYR A 1 87 ? -14.172 2.177 -1.455 1.00 95.00 87 TYR A CA 1
ATOM 722 C C . TYR A 1 87 ? -13.135 2.736 -0.465 1.00 95.00 87 TYR A C 1
ATOM 724 O O . TYR A 1 87 ? -13.226 2.571 0.756 1.00 95.00 87 TYR A O 1
ATOM 732 N N . LEU A 1 88 ? -12.120 3.418 -0.993 1.00 95.44 88 LEU A N 1
ATOM 733 C CA . LEU A 1 88 ? -11.004 4.028 -0.271 1.00 95.44 88 LEU A CA 1
ATOM 734 C C . LEU A 1 88 ? -11.226 5.542 -0.141 1.00 95.44 88 LEU A C 1
ATOM 736 O O . LEU A 1 88 ? -10.814 6.327 -0.997 1.00 95.44 88 LEU A O 1
ATOM 740 N N . ASN A 1 89 ? -11.863 5.954 0.955 1.00 90.25 89 ASN A N 1
ATOM 741 C CA . ASN A 1 89 ? -12.171 7.362 1.219 1.00 90.25 89 ASN A CA 1
ATOM 742 C C . ASN A 1 89 ? -10.899 8.160 1.546 1.00 90.25 89 ASN A C 1
ATOM 744 O O . ASN A 1 89 ? -10.145 7.812 2.463 1.00 90.25 89 ASN A O 1
ATOM 748 N N . LYS A 1 90 ? -10.677 9.262 0.827 1.00 87.88 90 LYS A N 1
ATOM 749 C CA . LYS A 1 90 ? -9.592 10.214 1.079 1.00 87.88 90 LYS A CA 1
ATOM 750 C C . LYS A 1 90 ? -10.073 11.371 1.957 1.00 87.88 90 LYS A C 1
ATOM 752 O O . LYS A 1 90 ? -11.262 11.626 2.115 1.00 87.88 90 LYS A O 1
ATOM 757 N N . ARG A 1 91 ? -9.116 12.094 2.549 1.00 82.94 91 ARG A N 1
ATOM 758 C CA . ARG A 1 91 ? -9.400 13.239 3.438 1.00 82.94 91 ARG A CA 1
ATOM 759 C C . ARG A 1 91 ? -10.048 14.423 2.720 1.00 82.94 91 ARG A C 1
ATOM 761 O O . ARG A 1 91 ? -10.722 15.210 3.366 1.00 82.94 91 ARG A O 1
ATOM 768 N N . ASP A 1 92 ? -9.817 14.542 1.418 1.00 86.00 92 ASP A N 1
ATOM 769 C CA . ASP A 1 92 ? -10.386 15.577 0.550 1.00 86.00 92 ASP A CA 1
ATOM 770 C C . ASP A 1 92 ? -11.821 15.247 0.087 1.00 86.00 92 ASP A C 1
ATOM 772 O O . ASP A 1 92 ? -12.384 15.983 -0.714 1.00 86.00 92 ASP A O 1
ATOM 776 N N . GLY A 1 93 ? -12.407 14.142 0.566 1.00 86.56 93 GLY A N 1
ATOM 777 C CA . GLY A 1 93 ? -13.740 13.681 0.177 1.00 86.56 93 GLY A CA 1
ATOM 778 C C . GLY A 1 93 ? -13.773 12.865 -1.117 1.00 86.56 93 GLY A C 1
ATOM 779 O O . GLY A 1 93 ? -14.795 12.250 -1.408 1.00 86.56 93 GLY A O 1
ATOM 780 N N . SER A 1 94 ? -12.670 12.797 -1.873 1.00 90.81 94 SER A N 1
ATOM 781 C CA . SER A 1 94 ? -12.589 11.910 -3.037 1.00 90.81 94 SER A CA 1
ATOM 782 C C . SER A 1 94 ? -12.527 10.440 -2.614 1.00 90.81 94 SER A C 1
ATOM 784 O O . SER A 1 94 ? -12.029 10.097 -1.537 1.00 90.81 94 SER A O 1
ATOM 786 N N . VAL A 1 95 ? -13.025 9.558 -3.476 1.00 93.69 95 VAL A N 1
ATOM 787 C CA . VAL A 1 95 ? -13.062 8.114 -3.237 1.00 93.69 95 VAL A CA 1
ATOM 788 C C . VAL A 1 95 ? -12.304 7.423 -4.360 1.00 93.69 95 VAL A C 1
ATOM 790 O O . VAL A 1 95 ? -12.522 7.718 -5.532 1.00 93.69 95 VAL A O 1
ATOM 793 N N . LEU A 1 96 ? -11.394 6.524 -3.994 1.00 96.31 96 LEU A N 1
ATOM 794 C CA . LEU A 1 96 ? -10.760 5.605 -4.937 1.00 96.31 96 LEU A CA 1
ATOM 795 C C . LEU A 1 96 ? -11.343 4.208 -4.768 1.00 96.31 96 LEU A C 1
ATOM 797 O O . LEU A 1 96 ? -11.759 3.831 -3.677 1.00 96.31 96 LEU A O 1
ATOM 801 N N . GLU A 1 97 ? -11.335 3.428 -5.836 1.00 97.56 97 GLU A N 1
ATOM 802 C CA . GLU A 1 97 ? -11.828 2.055 -5.834 1.00 97.56 97 GLU A CA 1
ATOM 803 C C . GLU A 1 97 ? -10.655 1.084 -5.876 1.00 97.56 97 GLU A C 1
ATOM 805 O O . GLU A 1 97 ? -9.680 1.304 -6.596 1.00 97.56 97 GLU A O 1
ATOM 810 N N . THR A 1 98 ? -10.745 -0.001 -5.112 1.00 97.75 98 THR A N 1
ATOM 811 C CA . THR A 1 98 ? -9.835 -1.135 -5.251 1.00 97.75 98 THR A CA 1
ATOM 812 C C . THR A 1 98 ? -10.613 -2.428 -5.443 1.00 97.75 98 THR A C 1
ATOM 814 O O . THR A 1 98 ? -11.648 -2.628 -4.811 1.00 97.75 98 THR A O 1
ATOM 817 N N . LEU A 1 99 ? -10.133 -3.277 -6.349 1.00 98.06 99 LEU A N 1
ATOM 818 C CA . LEU A 1 99 ? -10.780 -4.530 -6.726 1.00 98.06 99 LEU A CA 1
ATOM 819 C C . LEU A 1 99 ? -10.100 -5.701 -6.023 1.00 98.06 99 LEU A C 1
ATOM 821 O O . LEU A 1 99 ? -8.872 -5.732 -5.935 1.00 98.06 99 LEU A O 1
ATOM 825 N N . ILE A 1 100 ? -10.894 -6.662 -5.567 1.00 97.94 100 ILE A N 1
ATOM 826 C CA . ILE A 1 100 ? -10.447 -7.958 -5.042 1.00 97.94 100 ILE A CA 1
ATOM 827 C C . ILE A 1 100 ? -11.352 -9.064 -5.590 1.00 97.94 100 ILE A C 1
ATOM 829 O O . ILE A 1 100 ? -12.463 -8.773 -6.044 1.00 97.94 100 ILE A O 1
ATOM 833 N N . ASP A 1 101 ? -10.910 -10.318 -5.515 1.00 97.50 101 ASP A N 1
ATOM 834 C CA . ASP A 1 101 ? -11.808 -11.451 -5.738 1.00 97.50 101 ASP A CA 1
ATOM 835 C C . ASP A 1 101 ? -12.779 -11.555 -4.553 1.00 97.50 101 ASP A C 1
ATOM 837 O O . ASP A 1 101 ? -12.396 -11.368 -3.393 1.00 97.50 101 ASP A O 1
ATOM 841 N N . THR A 1 102 ? -14.058 -11.814 -4.824 1.00 95.75 102 THR A N 1
ATOM 842 C CA . THR A 1 102 ? -15.101 -11.823 -3.787 1.00 95.75 102 THR A CA 1
ATOM 843 C C . THR A 1 102 ? -14.852 -12.886 -2.718 1.00 95.75 102 THR A C 1
ATOM 845 O O . THR A 1 102 ? -15.174 -12.650 -1.555 1.00 95.75 102 THR A O 1
ATOM 848 N N . GLU A 1 103 ? -14.198 -13.996 -3.067 1.00 95.69 103 GLU A N 1
ATOM 849 C CA . GLU A 1 103 ? -13.789 -15.043 -2.120 1.00 95.69 103 GLU A CA 1
ATOM 850 C C . GLU A 1 103 ? -12.838 -14.548 -1.014 1.00 95.69 103 GLU A C 1
ATOM 852 O O . GLU A 1 103 ? -12.819 -15.105 0.080 1.00 95.69 103 GLU A O 1
ATOM 857 N N . ASP A 1 104 ? -12.075 -13.474 -1.249 1.00 95.25 104 ASP A N 1
ATOM 858 C CA . ASP A 1 104 ? -11.149 -12.930 -0.252 1.00 95.25 104 ASP A CA 1
ATOM 859 C C . ASP A 1 104 ? -11.820 -11.950 0.725 1.00 95.25 104 ASP A C 1
ATOM 861 O O . ASP A 1 104 ? -11.220 -11.585 1.743 1.00 95.25 104 ASP A O 1
ATOM 865 N N . LEU A 1 105 ? -13.054 -11.515 0.442 1.00 93.25 105 LEU A N 1
ATOM 866 C CA . LEU A 1 105 ? -13.737 -10.454 1.184 1.00 93.25 105 LEU A CA 1
ATOM 867 C C . LEU A 1 105 ? -13.876 -10.780 2.674 1.00 93.25 105 LEU A C 1
ATOM 869 O O . LEU A 1 105 ? -13.514 -9.954 3.512 1.00 93.25 105 LEU A O 1
ATOM 873 N N . GLU A 1 106 ? -14.364 -11.977 3.006 1.00 90.94 106 GLU A N 1
ATOM 874 C CA . GLU A 1 106 ? -14.603 -12.385 4.395 1.00 90.94 106 GLU A CA 1
ATOM 875 C C . GLU A 1 106 ? -13.299 -12.367 5.205 1.00 90.94 106 GLU A C 1
ATOM 877 O O . GLU A 1 106 ? -13.217 -11.758 6.276 1.00 90.94 106 GLU A O 1
ATOM 882 N N . ARG A 1 107 ? -12.232 -12.954 4.648 1.00 92.62 107 ARG A N 1
ATOM 883 C CA . ARG A 1 107 ? -10.895 -12.955 5.255 1.00 92.62 107 ARG A CA 1
ATOM 884 C C . ARG A 1 107 ? -10.397 -11.532 5.503 1.00 92.62 107 ARG A C 1
ATOM 886 O O . ARG A 1 107 ? -9.911 -11.239 6.593 1.00 92.62 107 ARG A O 1
ATOM 893 N N . ILE A 1 108 ? -10.540 -10.640 4.522 1.00 93.44 108 ILE A N 1
ATOM 894 C CA . ILE A 1 108 ? -10.084 -9.248 4.627 1.00 93.44 108 ILE A CA 1
ATOM 895 C C . ILE A 1 108 ? -10.913 -8.460 5.660 1.00 93.44 108 ILE A C 1
ATOM 897 O O . ILE A 1 108 ? -10.355 -7.644 6.399 1.00 93.44 108 ILE A O 1
ATOM 901 N N . GLN A 1 109 ? -12.222 -8.705 5.759 1.00 89.50 109 GLN A N 1
ATOM 902 C CA . GLN A 1 109 ? -13.086 -8.103 6.782 1.00 89.50 109 GLN A CA 1
ATOM 903 C C . GLN A 1 109 ? -12.722 -8.574 8.193 1.00 89.50 109 GLN A C 1
ATOM 905 O O . GLN A 1 109 ? -12.652 -7.759 9.119 1.00 89.50 109 GLN A O 1
ATOM 910 N N . ASN A 1 110 ? -12.412 -9.862 8.349 1.00 88.94 110 ASN A N 1
ATOM 911 C CA . ASN A 1 110 ? -12.033 -10.466 9.627 1.00 88.94 110 ASN A CA 1
ATOM 912 C C . ASN A 1 110 ? -10.736 -9.889 10.214 1.00 88.94 110 ASN A C 1
ATOM 914 O O . ASN A 1 110 ? -10.547 -9.927 11.431 1.00 88.94 110 ASN A O 1
ATOM 918 N N . MET A 1 111 ? -9.889 -9.258 9.392 1.00 88.62 111 MET A N 1
ATOM 919 C CA . MET A 1 111 ? -8.721 -8.511 9.873 1.00 88.62 111 MET A CA 1
ATOM 920 C C . MET A 1 111 ? -9.096 -7.258 10.678 1.00 88.62 111 MET A C 1
ATOM 922 O O . MET A 1 111 ? -8.266 -6.749 11.430 1.00 88.62 111 MET A O 1
ATOM 926 N N . LYS A 1 112 ? -10.326 -6.740 10.527 1.00 87.38 112 LYS A N 1
ATOM 927 C CA . LYS A 1 112 ? -10.836 -5.538 11.217 1.00 87.38 112 LYS A CA 1
ATOM 928 C C . LYS A 1 112 ? -9.951 -4.299 11.010 1.00 87.38 112 LYS A C 1
ATOM 930 O O . LYS A 1 112 ? -9.771 -3.482 11.915 1.00 87.38 112 LYS A O 1
ATOM 935 N N . LEU A 1 113 ? -9.401 -4.155 9.804 1.00 88.44 113 LEU A N 1
ATOM 936 C CA . LEU A 1 113 ? -8.547 -3.036 9.403 1.00 88.44 113 LEU A CA 1
ATOM 937 C C . LEU A 1 113 ? -9.283 -2.075 8.465 1.00 88.44 113 LEU A C 1
ATOM 939 O O . LEU A 1 113 ? -10.125 -2.488 7.668 1.00 88.44 113 LEU A O 1
ATOM 943 N N . LYS A 1 114 ? -8.913 -0.787 8.520 1.00 90.25 114 LYS A N 1
ATOM 944 C CA . LYS A 1 114 ? -9.328 0.207 7.522 1.00 90.25 114 LYS A CA 1
ATOM 945 C C . LYS A 1 114 ? -8.279 0.316 6.425 1.00 90.25 114 LYS A C 1
ATOM 947 O O . LYS A 1 114 ? -7.134 0.684 6.697 1.00 90.25 114 LYS A O 1
ATOM 952 N N . TRP A 1 115 ? -8.690 0.057 5.193 1.00 94.44 115 TRP A N 1
ATOM 953 C CA . TRP A 1 115 ? -7.864 0.230 4.008 1.00 94.44 115 TRP A CA 1
ATOM 954 C C . TRP A 1 115 ? -7.915 1.677 3.528 1.00 94.44 115 TRP A C 1
ATOM 956 O O . TRP A 1 115 ? -8.975 2.306 3.481 1.00 94.44 115 TRP A O 1
ATOM 966 N N . VAL A 1 116 ? -6.751 2.208 3.167 1.00 94.38 116 VAL A N 1
ATOM 967 C CA . VAL A 1 116 ? -6.572 3.562 2.642 1.00 94.38 116 VAL A CA 1
ATOM 968 C C . VAL A 1 116 ? -5.724 3.527 1.379 1.00 94.38 116 VAL A C 1
ATOM 970 O O . VAL A 1 116 ? -4.853 2.670 1.216 1.00 94.38 116 VAL A O 1
ATOM 973 N N . SER A 1 117 ? -5.943 4.494 0.493 1.00 95.06 117 SER A N 1
ATOM 974 C CA . SER A 1 117 ? -5.078 4.705 -0.664 1.00 95.06 117 SER A CA 1
ATOM 975 C C . SER A 1 117 ? -3.773 5.391 -0.253 1.00 95.06 117 SER A C 1
ATOM 977 O O . SER A 1 117 ? -3.794 6.397 0.464 1.00 95.06 117 SER A O 1
ATOM 979 N N . TRP A 1 118 ? -2.645 4.912 -0.765 1.00 94.75 118 TRP A N 1
ATOM 980 C CA . TRP A 1 118 ? -1.327 5.509 -0.576 1.00 94.75 118 TRP A CA 1
ATOM 981 C C . TRP A 1 118 ? -0.637 5.756 -1.910 1.00 94.75 118 TRP A C 1
ATOM 983 O O . TRP A 1 118 ? -0.484 4.828 -2.697 1.00 94.75 118 TRP A O 1
ATOM 993 N N . PHE A 1 119 ? -0.204 6.993 -2.151 1.00 94.06 119 PHE A N 1
ATOM 994 C CA . PHE A 1 119 ? 0.496 7.357 -3.380 1.00 94.06 119 PHE A CA 1
ATOM 995 C C . PHE A 1 119 ? 1.989 7.029 -3.278 1.00 94.06 119 PHE A C 1
ATOM 997 O O . PHE A 1 119 ? 2.695 7.578 -2.429 1.00 94.06 119 PHE A O 1
ATOM 1004 N N . CYS A 1 120 ? 2.475 6.153 -4.154 1.00 90.25 120 CYS A N 1
ATOM 1005 C CA . CYS A 1 120 ? 3.894 5.872 -4.335 1.00 90.25 120 CYS A CA 1
ATOM 1006 C C . CYS A 1 120 ? 4.464 6.818 -5.396 1.00 90.25 120 CYS A C 1
ATOM 1008 O O . CYS A 1 120 ? 4.035 6.810 -6.550 1.00 90.25 120 CYS A O 1
ATOM 1010 N N . LYS A 1 121 ? 5.446 7.643 -5.011 1.00 88.88 121 LYS A N 1
ATOM 1011 C CA . LYS A 1 121 ? 6.058 8.630 -5.915 1.00 88.88 121 LYS A CA 1
ATOM 1012 C C . LYS A 1 121 ? 6.943 7.965 -6.967 1.00 88.88 121 LYS A C 1
ATOM 1014 O O . LYS A 1 121 ? 7.092 8.491 -8.063 1.00 88.88 121 LYS A O 1
ATOM 1019 N N . GLU A 1 122 ? 7.538 6.829 -6.642 1.00 82.31 122 GLU A N 1
ATOM 1020 C CA . GLU A 1 122 ? 8.468 6.104 -7.500 1.00 82.31 122 GLU A CA 1
ATOM 1021 C C . GLU A 1 122 ? 7.750 5.495 -8.703 1.00 82.31 122 GLU A C 1
ATOM 1023 O O . GLU A 1 122 ? 8.254 5.571 -9.822 1.00 82.31 122 GLU A O 1
ATOM 1028 N N . THR A 1 123 ? 6.563 4.931 -8.475 1.00 82.44 123 THR A N 1
ATOM 1029 C CA . THR A 1 123 ? 5.736 4.309 -9.517 1.00 82.44 123 THR A CA 1
ATOM 1030 C C . THR A 1 123 ? 4.605 5.213 -10.009 1.00 82.44 123 THR A C 1
ATOM 1032 O O . THR A 1 123 ? 3.910 4.834 -10.944 1.00 82.44 123 THR A O 1
ATOM 1035 N N . GLN A 1 124 ? 4.424 6.400 -9.410 1.00 88.94 124 GLN A N 1
ATOM 1036 C CA . GLN A 1 124 ? 3.342 7.350 -9.719 1.00 88.94 124 GLN A CA 1
ATOM 1037 C C . GLN A 1 124 ? 1.950 6.696 -9.668 1.00 88.94 124 GLN A C 1
ATOM 1039 O O . GLN A 1 124 ? 1.099 6.933 -10.522 1.00 88.94 124 GLN A O 1
ATOM 1044 N N . SER A 1 125 ? 1.718 5.849 -8.664 1.00 91.56 125 SER A N 1
ATOM 1045 C CA . SER A 1 125 ? 0.503 5.035 -8.563 1.00 91.56 125 SER A CA 1
ATOM 1046 C C . SER A 1 125 ? 0.002 4.913 -7.123 1.00 91.56 125 SER A C 1
ATOM 1048 O O . SER A 1 125 ? 0.740 5.160 -6.163 1.00 91.56 125 SER A O 1
ATOM 1050 N N . TYR A 1 126 ? -1.276 4.563 -6.962 1.00 95.00 126 TYR A N 1
ATOM 1051 C CA . TYR A 1 126 ? -1.903 4.366 -5.655 1.00 95.00 126 TYR A CA 1
ATOM 1052 C C . TYR A 1 126 ? -1.931 2.891 -5.265 1.00 95.00 126 TYR A C 1
ATOM 1054 O O . TYR A 1 126 ? -2.356 2.050 -6.045 1.00 95.00 126 TYR A O 1
ATOM 1062 N N . TYR A 1 127 ? -1.579 2.588 -4.022 1.00 95.94 127 TYR A N 1
ATOM 1063 C CA . TYR A 1 127 ? -1.719 1.259 -3.434 1.00 95.94 127 TYR A CA 1
ATOM 1064 C C . TYR A 1 127 ? -2.750 1.273 -2.310 1.00 95.94 127 TYR A C 1
ATOM 1066 O O . TYR A 1 127 ? -2.800 2.217 -1.519 1.00 95.94 127 TYR A O 1
ATOM 1074 N N . ALA A 1 128 ? -3.528 0.198 -2.196 1.00 96.56 128 ALA A N 1
ATOM 1075 C CA . ALA A 1 128 ? -4.356 -0.054 -1.024 1.00 96.56 128 ALA A CA 1
ATOM 1076 C C . ALA A 1 128 ? -3.480 -0.601 0.116 1.00 96.56 128 ALA A C 1
ATOM 1078 O O . ALA A 1 128 ? -2.819 -1.635 -0.027 1.00 96.56 128 ALA A O 1
ATOM 1079 N N . ARG A 1 129 ? -3.452 0.101 1.252 1.00 95.12 129 ARG A N 1
ATOM 1080 C CA . ARG A 1 129 ? -2.689 -0.297 2.444 1.00 95.12 129 ARG A CA 1
ATOM 1081 C C . ARG A 1 129 ? -3.472 -0.063 3.731 1.00 95.12 129 ARG A C 1
ATOM 1083 O O . ARG A 1 129 ? -4.394 0.748 3.751 1.00 95.12 129 ARG A O 1
ATOM 1090 N N . ALA A 1 130 ? -3.065 -0.718 4.807 1.00 93.00 130 ALA A N 1
ATOM 1091 C CA . ALA A 1 130 ? -3.599 -0.515 6.148 1.00 93.00 130 ALA A CA 1
ATOM 1092 C C . ALA A 1 130 ? -2.465 -0.466 7.183 1.00 93.00 130 ALA A C 1
ATOM 1094 O O . ALA A 1 130 ? -1.347 -0.915 6.922 1.00 93.00 130 ALA A O 1
ATOM 1095 N N . THR A 1 131 ? -2.761 0.078 8.363 1.00 90.00 131 THR A N 1
ATOM 1096 C CA . THR A 1 131 ? -1.857 0.037 9.519 1.00 90.00 131 THR A CA 1
ATOM 1097 C C . THR A 1 131 ? -2.385 -0.985 10.520 1.00 90.00 131 THR A C 1
ATOM 1099 O O . THR A 1 131 ? -3.477 -0.813 11.056 1.00 90.00 131 THR A O 1
ATOM 1102 N N . GLN A 1 132 ? -1.604 -2.030 10.780 1.00 86.62 132 GLN A N 1
ATOM 1103 C CA . GLN A 1 132 ? -1.862 -3.038 11.802 1.00 86.62 132 GLN A CA 1
ATOM 1104 C C . GLN A 1 132 ? -1.133 -2.647 13.094 1.00 86.62 132 GLN A C 1
ATOM 1106 O O . GLN A 1 132 ? 0.089 -2.510 13.111 1.00 86.62 132 GLN A O 1
ATOM 1111 N N . TYR A 1 133 ? -1.872 -2.447 14.183 1.00 78.88 133 TYR A N 1
ATOM 1112 C CA . TYR A 1 133 ? -1.284 -2.141 15.489 1.00 78.88 133 TYR A CA 1
ATOM 1113 C C . TYR A 1 133 ? -0.791 -3.425 16.165 1.00 78.88 133 TYR A C 1
ATOM 1115 O O . TYR A 1 133 ? -1.544 -4.390 16.252 1.00 78.88 133 TYR A O 1
ATOM 1123 N N . ILE A 1 134 ? 0.455 -3.422 16.648 1.00 71.25 134 ILE A N 1
ATOM 1124 C CA . ILE A 1 134 ? 1.112 -4.601 17.249 1.00 71.25 134 ILE A CA 1
ATOM 1125 C C . ILE A 1 134 ? 0.939 -4.639 18.789 1.00 71.25 134 ILE A C 1
ATOM 1127 O O . ILE A 1 134 ? 1.174 -5.659 19.425 1.00 71.25 134 ILE A O 1
ATOM 1131 N N . GLY A 1 135 ? 0.420 -3.567 19.403 1.00 61.28 135 GLY A N 1
ATOM 1132 C CA . GLY A 1 135 ? 0.300 -3.445 20.863 1.00 61.28 135 GLY A CA 1
ATOM 1133 C C . GLY A 1 135 ? 1.592 -2.939 21.521 1.00 61.28 135 GLY A C 1
ATOM 1134 O O . GLY A 1 135 ? 2.533 -2.553 20.838 1.00 61.28 135 GLY A O 1
ATOM 1135 N N . ASN A 1 136 ? 1.617 -2.863 22.857 1.00 59.19 136 ASN A N 1
ATOM 1136 C CA . ASN A 1 136 ? 2.812 -2.575 23.678 1.00 59.19 136 ASN A CA 1
ATOM 1137 C C . ASN A 1 136 ? 3.577 -1.260 23.409 1.00 59.19 136 ASN A C 1
ATOM 1139 O O . ASN A 1 136 ? 4.732 -1.128 23.797 1.00 59.19 136 ASN A O 1
ATOM 1143 N N . GLY A 1 137 ? 2.937 -0.258 22.801 1.00 57.03 137 GLY A N 1
ATOM 1144 C CA . GLY A 1 137 ? 3.589 1.025 22.505 1.00 57.03 137 GLY A CA 1
ATOM 1145 C C . GLY A 1 137 ? 4.509 0.989 21.282 1.00 57.03 137 GLY A C 1
ATOM 1146 O O . GLY A 1 137 ? 5.172 1.983 20.997 1.00 57.03 137 GLY A O 1
ATOM 1147 N N . GLU A 1 138 ? 4.519 -0.116 20.535 1.00 64.44 138 GLU A N 1
ATOM 1148 C CA . GLU A 1 138 ? 5.263 -0.224 19.286 1.00 64.44 138 GLU A CA 1
ATOM 1149 C C . GLU A 1 138 ? 4.550 0.494 18.133 1.00 64.44 138 GLU A C 1
ATOM 1151 O O . GLU A 1 138 ? 3.320 0.630 18.090 1.00 64.44 138 GLU A O 1
ATOM 1156 N N . HIS A 1 139 ? 5.341 0.959 17.164 1.00 70.88 139 HIS A N 1
ATOM 1157 C CA . HIS A 1 139 ? 4.811 1.561 15.947 1.00 70.88 139 HIS A CA 1
ATOM 1158 C C . HIS A 1 139 ? 4.007 0.528 15.143 1.00 70.88 139 HIS A C 1
ATOM 1160 O O . HIS A 1 139 ? 4.430 -0.609 14.956 1.00 70.88 139 HIS A O 1
ATOM 1166 N N . GLY A 1 140 ? 2.839 0.934 14.637 1.00 79.69 140 GLY A N 1
ATOM 1167 C CA . GLY A 1 140 ? 2.010 0.066 13.801 1.00 79.69 140 GLY A CA 1
ATOM 1168 C C . GLY A 1 140 ? 2.732 -0.371 12.521 1.00 79.69 140 GLY A C 1
ATOM 1169 O O . GLY A 1 140 ? 3.415 0.423 11.870 1.00 79.69 140 GLY A O 1
ATOM 1170 N N . LYS A 1 141 ? 2.539 -1.631 12.129 1.00 87.00 141 LYS A N 1
ATOM 1171 C CA . LYS A 1 141 ? 3.069 -2.213 10.894 1.00 87.00 141 LYS A CA 1
ATOM 1172 C C . LYS A 1 141 ? 2.205 -1.795 9.713 1.00 87.00 141 LYS A C 1
ATOM 1174 O O . LYS A 1 141 ? 0.986 -1.944 9.732 1.00 87.00 141 LYS A O 1
ATOM 1179 N N . THR A 1 142 ? 2.835 -1.292 8.657 1.00 90.62 142 THR A N 1
ATOM 1180 C CA . THR A 1 142 ? 2.139 -1.064 7.386 1.00 90.62 142 THR A CA 1
ATOM 1181 C C . THR A 1 142 ? 2.002 -2.386 6.639 1.00 90.62 142 THR A C 1
ATOM 1183 O O . THR A 1 142 ? 2.996 -3.084 6.443 1.00 90.62 142 THR A O 1
ATOM 1186 N N . ILE A 1 143 ? 0.791 -2.702 6.187 1.00 92.25 143 ILE A N 1
ATOM 1187 C CA . ILE A 1 143 ? 0.503 -3.867 5.348 1.00 92.25 143 ILE A CA 1
ATOM 1188 C C . ILE A 1 143 ? -0.161 -3.431 4.040 1.00 92.25 143 ILE A C 1
ATOM 1190 O O . ILE A 1 143 ? -0.914 -2.457 4.014 1.00 92.25 143 ILE A O 1
ATOM 1194 N N . TYR A 1 144 ? 0.117 -4.146 2.954 1.00 94.88 144 TYR A N 1
ATOM 1195 C CA . TYR A 1 144 ? -0.430 -3.865 1.626 1.00 94.88 144 TYR A CA 1
ATOM 1196 C C . TYR A 1 144 ? -1.455 -4.923 1.226 1.00 94.88 144 TYR A C 1
ATOM 1198 O O . TYR A 1 144 ? -1.242 -6.107 1.483 1.00 94.88 144 TYR A O 1
ATOM 1206 N N . LEU A 1 145 ? -2.539 -4.501 0.568 1.00 96.00 145 LEU A N 1
ATOM 1207 C CA . LEU A 1 145 ? -3.668 -5.379 0.249 1.00 96.00 145 LEU A CA 1
ATOM 1208 C C . LEU A 1 145 ? -3.259 -6.532 -0.674 1.00 96.00 145 LEU A C 1
ATOM 1210 O O . LEU A 1 145 ? -3.571 -7.681 -0.379 1.00 96.00 145 LEU A O 1
ATOM 1214 N N . HIS A 1 146 ? -2.469 -6.248 -1.715 1.00 94.81 146 HIS A N 1
ATOM 1215 C CA . HIS A 1 146 ? -1.933 -7.279 -2.610 1.00 94.81 146 HIS A CA 1
ATOM 1216 C C . HIS A 1 146 ? -1.130 -8.361 -1.870 1.00 94.81 146 HIS A C 1
ATOM 1218 O O . HIS A 1 146 ? -1.210 -9.533 -2.222 1.00 94.81 146 HIS A O 1
ATOM 1224 N N . LYS A 1 147 ? -0.375 -8.001 -0.818 1.00 93.31 147 LYS A N 1
ATOM 1225 C CA . LYS A 1 147 ? 0.403 -8.980 -0.041 1.00 93.31 147 LYS A CA 1
ATOM 1226 C C . LYS A 1 147 ? -0.494 -9.849 0.827 1.00 93.31 147 LYS A C 1
ATOM 1228 O O . LYS A 1 147 ? -0.262 -11.046 0.923 1.00 93.31 147 LYS A O 1
ATOM 1233 N N . VAL A 1 148 ? -1.516 -9.245 1.432 1.00 94.00 148 VAL A N 1
ATOM 1234 C CA . VAL A 1 148 ? -2.507 -9.961 2.244 1.00 94.00 148 VAL A CA 1
ATOM 1235 C C . VAL A 1 148 ? -3.266 -10.980 1.398 1.00 94.00 148 VAL A C 1
ATOM 1237 O O . VAL A 1 148 ? -3.403 -12.129 1.809 1.00 94.00 148 VAL A O 1
ATOM 1240 N N . ILE A 1 149 ? -3.706 -10.591 0.199 1.00 95.06 149 ILE A N 1
ATOM 1241 C CA . ILE A 1 149 ? -4.444 -11.480 -0.709 1.00 95.06 149 ILE A CA 1
ATOM 1242 C C . ILE A 1 149 ? -3.599 -12.694 -1.094 1.00 95.06 149 ILE A C 1
ATOM 1244 O O . ILE A 1 149 ? -4.069 -13.826 -0.975 1.00 95.06 149 ILE A O 1
ATOM 1248 N N . MET A 1 150 ? -2.328 -12.468 -1.430 1.00 92.62 150 MET A N 1
ATOM 1249 C CA . MET A 1 150 ? -1.376 -13.528 -1.778 1.00 92.62 150 MET A CA 1
ATOM 1250 C C . MET A 1 150 ? -0.775 -14.259 -0.569 1.00 92.62 150 MET A C 1
ATOM 1252 O O . MET A 1 150 ? 0.114 -15.084 -0.754 1.00 92.62 150 MET A O 1
ATOM 1256 N N . ASN A 1 151 ? -1.214 -13.954 0.659 1.00 89.38 151 ASN A N 1
ATOM 1257 C CA . ASN A 1 151 ? -0.668 -14.521 1.896 1.00 89.38 151 ASN A CA 1
ATOM 1258 C C . ASN A 1 151 ? 0.874 -14.435 1.981 1.00 89.38 151 ASN A C 1
ATOM 1260 O O . ASN A 1 151 ? 1.548 -15.373 2.393 1.00 89.38 151 ASN A O 1
ATOM 1264 N N . CYS A 1 152 ? 1.443 -13.318 1.522 1.00 85.81 152 CYS A N 1
ATOM 1265 C CA . CYS A 1 152 ? 2.886 -13.119 1.424 1.00 85.81 152 CYS A CA 1
ATOM 1266 C C . CYS A 1 152 ? 3.405 -12.236 2.560 1.00 85.81 152 CYS A C 1
ATOM 1268 O O . CYS A 1 152 ? 2.990 -11.081 2.709 1.00 85.81 152 CYS A O 1
ATOM 1270 N N . GLU A 1 153 ? 4.397 -12.733 3.298 1.00 74.06 153 GLU A N 1
ATOM 1271 C CA . GLU A 1 153 ? 5.047 -11.995 4.379 1.00 74.06 153 GLU A CA 1
ATOM 1272 C C . GLU A 1 153 ? 6.497 -11.584 4.065 1.00 74.06 153 GLU A C 1
ATOM 1274 O O . GLU A 1 153 ? 7.127 -12.004 3.092 1.00 74.06 153 GLU A O 1
ATOM 1279 N N . GLY A 1 154 ? 7.043 -10.702 4.907 1.00 73.50 154 GLY A N 1
ATOM 1280 C CA . GLY A 1 154 ? 8.453 -10.324 4.872 1.00 73.50 154 GLY A CA 1
ATOM 1281 C C . GLY A 1 154 ? 8.909 -9.688 3.552 1.00 73.50 154 GLY A C 1
ATOM 1282 O O . GLY A 1 154 ? 8.329 -8.709 3.068 1.00 73.50 154 GLY A O 1
ATOM 1283 N N . LYS A 1 155 ? 10.015 -10.218 3.010 1.00 73.00 155 LYS A N 1
ATOM 1284 C CA . LYS A 1 155 ? 10.718 -9.684 1.829 1.00 73.00 155 LYS A CA 1
ATOM 1285 C C . LYS A 1 155 ? 10.136 -10.157 0.493 1.00 73.00 155 LYS A C 1
ATOM 1287 O O . LYS A 1 155 ? 10.602 -9.690 -0.543 1.00 73.00 155 LYS A O 1
ATOM 1292 N N . ILE A 1 156 ? 9.137 -11.041 0.507 1.00 77.62 156 ILE A N 1
ATOM 1293 C CA . ILE A 1 156 ? 8.466 -11.498 -0.713 1.00 77.62 156 ILE A CA 1
ATOM 1294 C C . ILE A 1 156 ? 7.755 -10.299 -1.351 1.00 77.62 156 ILE A C 1
ATOM 1296 O O . ILE A 1 156 ? 7.078 -9.521 -0.661 1.00 77.62 156 ILE A O 1
ATOM 1300 N N . LEU A 1 157 ? 7.967 -10.099 -2.652 1.00 82.25 157 LEU A N 1
ATOM 1301 C CA . LEU A 1 157 ? 7.329 -9.035 -3.416 1.00 82.25 157 LEU A CA 1
ATOM 1302 C C . LEU A 1 157 ? 6.145 -9.620 -4.183 1.00 82.25 157 LEU A C 1
ATOM 1304 O O . LEU A 1 157 ? 6.164 -10.769 -4.610 1.00 82.25 157 LEU A O 1
ATOM 1308 N N . VAL A 1 158 ? 5.106 -8.815 -4.337 1.00 86.06 158 VAL A N 1
ATOM 1309 C CA . VAL A 1 158 ? 3.944 -9.138 -5.159 1.00 86.06 158 VAL A CA 1
ATOM 1310 C C . VAL A 1 158 ? 3.767 -7.956 -6.097 1.00 86.06 158 VAL A C 1
ATOM 1312 O O . VAL A 1 158 ? 3.723 -6.817 -5.627 1.00 86.06 158 VAL A O 1
ATOM 1315 N N . ASP A 1 159 ? 3.738 -8.229 -7.394 1.00 84.56 159 ASP A N 1
ATOM 1316 C CA . ASP A 1 159 ? 3.621 -7.228 -8.452 1.00 84.56 159 ASP A CA 1
ATOM 1317 C C . ASP A 1 159 ? 2.283 -7.350 -9.189 1.00 84.56 159 ASP A C 1
ATOM 1319 O O . ASP A 1 159 ? 1.645 -8.406 -9.170 1.00 84.56 159 ASP A O 1
ATOM 1323 N N . HIS A 1 160 ? 1.864 -6.257 -9.828 1.00 89.06 160 HIS A N 1
ATOM 1324 C CA . HIS A 1 160 ? 0.629 -6.172 -10.609 1.00 89.06 160 HIS A CA 1
ATOM 1325 C C . HIS A 1 160 ? 0.931 -6.342 -12.099 1.00 89.06 160 HIS A C 1
ATOM 1327 O O . HIS A 1 160 ? 1.578 -5.475 -12.691 1.00 89.06 160 HIS A O 1
ATOM 1333 N N . LEU A 1 161 ? 0.423 -7.409 -12.721 1.00 81.88 161 LEU A N 1
ATOM 1334 C CA . LEU A 1 161 ? 0.708 -7.767 -14.118 1.00 81.88 161 LEU A CA 1
ATOM 1335 C C . LEU A 1 161 ? 0.322 -6.655 -15.104 1.00 81.88 161 LEU A C 1
ATOM 1337 O O . LEU A 1 161 ? 1.073 -6.340 -16.026 1.00 81.88 161 LEU A O 1
ATOM 1341 N N . ASP A 1 162 ? -0.840 -6.034 -14.904 1.00 82.62 162 ASP A N 1
ATOM 1342 C CA . ASP A 1 162 ? -1.335 -4.951 -15.758 1.00 82.62 162 ASP A CA 1
ATOM 1343 C C . ASP A 1 162 ? -0.931 -3.543 -15.273 1.00 82.62 162 ASP A C 1
ATOM 1345 O O . ASP A 1 162 ? -1.288 -2.539 -15.896 1.00 82.62 162 ASP A O 1
ATOM 1349 N N . HIS A 1 163 ? -0.165 -3.461 -14.177 1.00 81.06 163 HIS A N 1
ATOM 1350 C CA . HIS A 1 163 ? 0.240 -2.239 -13.472 1.00 81.06 163 HIS A CA 1
ATOM 1351 C C . HIS A 1 163 ? -0.901 -1.364 -12.932 1.00 81.06 163 HIS A C 1
ATOM 1353 O O . HIS A 1 163 ? -0.659 -0.232 -12.499 1.00 81.06 163 HIS A O 1
ATOM 1359 N N . LYS A 1 164 ? -2.137 -1.864 -12.897 1.00 89.81 164 LYS A N 1
ATOM 1360 C CA . LYS A 1 164 ? -3.231 -1.235 -12.159 1.00 89.81 164 LYS A CA 1
ATOM 1361 C C . LYS A 1 164 ? -3.129 -1.662 -10.703 1.00 89.81 164 LYS A C 1
ATOM 1363 O O . LYS A 1 164 ? -3.725 -2.633 -10.260 1.00 89.81 164 LYS A O 1
ATOM 1368 N N . THR A 1 165 ? -2.385 -0.882 -9.931 1.00 93.38 165 THR A N 1
ATOM 1369 C CA . THR A 1 165 ? -2.024 -1.168 -8.531 1.00 93.38 165 THR A CA 1
ATOM 1370 C C . THR A 1 165 ? -3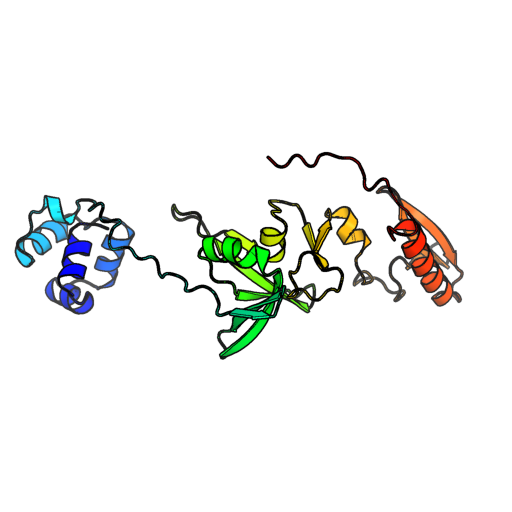.200 -1.207 -7.544 1.00 93.38 165 THR A C 1
ATOM 1372 O O . THR A 1 165 ? -3.039 -1.634 -6.398 1.00 93.38 165 THR A O 1
ATOM 1375 N N . LEU A 1 166 ? -4.387 -0.761 -7.967 1.00 97.00 166 LEU A N 1
ATOM 1376 C CA . LEU A 1 166 ? -5.637 -0.890 -7.214 1.00 97.00 166 LEU A CA 1
ATOM 1377 C C . LEU A 1 166 ? -6.491 -2.090 -7.656 1.00 97.00 166 LEU A C 1
ATOM 1379 O O . LEU A 1 166 ? -7.496 -2.368 -7.007 1.00 97.00 166 LEU A O 1
ATOM 1383 N N . ASP A 1 167 ? -6.099 -2.831 -8.690 1.00 97.06 167 ASP A N 1
ATOM 1384 C CA . ASP A 1 167 ? -6.708 -4.110 -9.055 1.00 97.06 167 ASP A CA 1
ATOM 1385 C C . ASP A 1 167 ? -5.943 -5.250 -8.376 1.00 97.06 167 ASP A C 1
ATOM 1387 O O . ASP A 1 167 ? -4.959 -5.760 -8.904 1.00 97.06 167 ASP A O 1
ATOM 1391 N N . ASN A 1 168 ? -6.365 -5.614 -7.166 1.00 97.00 168 ASN A N 1
ATOM 1392 C CA . ASN A 1 168 ? -5.715 -6.625 -6.335 1.00 97.00 168 ASN A CA 1
ATOM 1393 C C . ASN A 1 168 ? -6.350 -8.017 -6.477 1.00 97.00 168 ASN A C 1
ATOM 1395 O O . ASN A 1 168 ? -6.172 -8.854 -5.597 1.00 97.00 168 ASN A O 1
ATOM 1399 N N . ARG A 1 169 ? -7.084 -8.284 -7.562 1.00 96.44 169 ARG A N 1
ATOM 1400 C CA . ARG A 1 169 ? -7.543 -9.644 -7.879 1.00 96.44 169 ARG A CA 1
ATOM 1401 C C . ARG A 1 169 ? -6.349 -10.548 -8.164 1.00 96.44 169 ARG A C 1
ATOM 1403 O O . ARG A 1 169 ? -5.420 -10.122 -8.850 1.00 96.44 169 ARG A O 1
ATOM 1410 N N . LYS A 1 170 ? -6.388 -11.803 -7.721 1.00 93.25 170 LYS A N 1
ATOM 1411 C CA . LYS A 1 170 ? -5.322 -12.809 -7.875 1.00 93.25 170 LYS A CA 1
ATOM 1412 C C . LYS A 1 170 ? -4.864 -12.951 -9.320 1.00 93.25 170 LYS A C 1
ATOM 1414 O O . LYS A 1 170 ? -3.669 -13.035 -9.570 1.00 93.25 170 LYS A O 1
ATOM 1419 N N . ARG A 1 171 ? -5.788 -12.860 -10.283 1.00 90.19 171 ARG A N 1
ATOM 1420 C CA . ARG A 1 171 ? -5.472 -12.878 -11.725 1.00 90.19 171 ARG A CA 1
ATOM 1421 C C . ARG A 1 171 ? -4.533 -11.758 -12.189 1.00 90.19 171 ARG A C 1
ATOM 1423 O O . ARG A 1 171 ? -3.964 -11.864 -13.267 1.00 90.19 171 ARG A O 1
ATOM 1430 N N . ASN A 1 172 ? -4.427 -10.675 -11.422 1.00 89.75 172 ASN A N 1
ATOM 1431 C CA . ASN A 1 172 ? -3.549 -9.543 -11.695 1.00 89.75 172 ASN A CA 1
ATOM 1432 C C . ASN A 1 172 ? -2.309 -9.520 -10.790 1.00 89.75 172 ASN A C 1
ATOM 1434 O O . ASN A 1 172 ? -1.462 -8.648 -10.955 1.00 89.75 172 ASN A O 1
ATOM 1438 N N . LEU A 1 173 ? -2.191 -10.439 -9.829 1.00 90.25 173 LEU A N 1
ATOM 1439 C CA . LEU A 1 173 ? -1.094 -10.468 -8.870 1.00 90.25 173 LEU A CA 1
ATOM 1440 C C . LEU A 1 173 ? -0.096 -11.568 -9.219 1.00 90.25 173 LEU A C 1
ATOM 1442 O O . LEU A 1 173 ? -0.464 -12.690 -9.554 1.00 90.25 173 LEU A O 1
ATOM 1446 N N . HIS A 1 174 ? 1.186 -11.253 -9.083 1.00 85.81 174 HIS A N 1
ATOM 1447 C CA . HIS A 1 174 ? 2.267 -12.201 -9.304 1.00 85.81 174 HIS A CA 1
ATOM 1448 C C . HIS A 1 174 ? 3.287 -12.120 -8.171 1.00 85.81 174 HIS A C 1
ATOM 1450 O O . HIS A 1 174 ? 3.793 -11.041 -7.859 1.00 85.81 174 HIS A O 1
ATOM 1456 N N . ILE A 1 175 ? 3.587 -13.257 -7.538 1.00 82.94 175 ILE A N 1
ATOM 1457 C CA . ILE A 1 175 ? 4.663 -13.344 -6.547 1.00 82.94 175 ILE A CA 1
ATOM 1458 C C . ILE A 1 175 ? 5.986 -13.277 -7.300 1.00 82.94 175 ILE A C 1
ATOM 1460 O O . ILE A 1 175 ? 6.227 -14.066 -8.204 1.00 82.94 175 ILE A O 1
ATOM 1464 N N . THR A 1 176 ? 6.846 -12.346 -6.910 1.00 70.25 176 THR A N 1
ATOM 1465 C CA . THR A 1 176 ? 8.155 -12.150 -7.525 1.00 70.25 176 THR A CA 1
ATOM 1466 C C . THR A 1 176 ? 9.219 -11.977 -6.449 1.00 70.25 176 THR A C 1
ATOM 1468 O O . THR A 1 176 ? 8.951 -11.517 -5.332 1.00 70.25 176 THR A O 1
ATOM 1471 N N . ASN A 1 177 ? 10.461 -12.337 -6.758 1.00 67.94 177 ASN A N 1
ATOM 1472 C CA . ASN A 1 177 ? 11.594 -11.943 -5.927 1.00 67.94 177 ASN A CA 1
ATOM 1473 C C . ASN A 1 177 ? 12.176 -10.592 -6.394 1.00 67.94 177 ASN A C 1
ATOM 1475 O O . ASN A 1 177 ? 11.914 -10.091 -7.487 1.00 67.94 177 ASN A O 1
ATOM 1479 N N . HIS A 1 178 ? 12.980 -9.951 -5.542 1.00 62.81 178 HIS A N 1
ATOM 1480 C CA . HIS A 1 178 ? 13.567 -8.640 -5.850 1.00 62.81 178 HIS A CA 1
ATOM 1481 C C . HIS A 1 178 ? 14.424 -8.647 -7.128 1.00 62.81 178 HIS A C 1
ATOM 1483 O O . HIS A 1 178 ? 14.536 -7.620 -7.796 1.00 62.81 178 HIS A O 1
ATOM 1489 N N . GLN A 1 179 ? 15.039 -9.779 -7.478 1.00 62.44 179 GLN A N 1
ATOM 1490 C CA . GLN A 1 179 ? 15.868 -9.886 -8.679 1.00 62.44 179 GLN A CA 1
ATOM 1491 C C . GLN A 1 179 ? 14.999 -9.876 -9.944 1.00 62.44 179 GLN A C 1
ATOM 1493 O O . GLN A 1 179 ? 15.269 -9.107 -10.863 1.00 62.44 179 GLN A O 1
ATOM 1498 N N . GLU A 1 180 ? 13.909 -10.635 -9.953 1.00 61.81 180 GLU A N 1
ATOM 1499 C CA . GLU A 1 180 ? 12.932 -10.688 -11.046 1.00 61.81 180 GLU A CA 1
ATOM 1500 C C . GLU A 1 180 ? 12.204 -9.354 -11.254 1.00 61.81 180 GLU A C 1
ATOM 1502 O O . GLU A 1 180 ? 12.091 -8.878 -12.384 1.00 61.81 180 GLU A O 1
ATOM 1507 N N . ASN A 1 181 ? 11.799 -8.671 -10.180 1.00 64.38 181 ASN A N 1
ATOM 1508 C CA . ASN A 1 181 ? 11.166 -7.356 -10.307 1.00 64.38 181 ASN A CA 1
ATOM 1509 C C . ASN A 1 181 ? 12.119 -6.312 -10.933 1.00 64.38 181 ASN A C 1
ATOM 1511 O O . ASN A 1 181 ? 11.736 -5.514 -11.794 1.00 64.38 181 ASN A O 1
ATOM 1515 N N . LEU A 1 182 ? 13.408 -6.341 -10.566 1.00 65.00 182 LEU A N 1
ATOM 1516 C CA . LEU A 1 182 ? 14.420 -5.482 -11.194 1.00 65.00 182 LEU A CA 1
ATOM 1517 C C . LEU A 1 182 ? 14.606 -5.798 -12.686 1.00 65.00 182 LEU A C 1
ATOM 1519 O O . LEU A 1 182 ? 14.838 -4.883 -13.489 1.00 65.00 182 LEU A O 1
ATOM 1523 N N . ILE A 1 183 ? 14.477 -7.070 -13.068 1.00 66.12 183 ILE A N 1
ATOM 1524 C CA . ILE A 1 183 ? 14.512 -7.515 -14.462 1.00 66.12 183 ILE A CA 1
ATOM 1525 C C . ILE A 1 183 ? 13.300 -6.964 -15.240 1.00 66.12 183 ILE A C 1
ATOM 1527 O O . ILE A 1 183 ? 13.483 -6.429 -16.339 1.00 66.12 183 ILE A O 1
ATOM 1531 N N . ASN A 1 184 ? 12.104 -6.932 -14.651 1.00 64.81 184 ASN A N 1
ATOM 1532 C CA . ASN A 1 184 ? 10.866 -6.493 -15.318 1.00 64.81 184 ASN A CA 1
ATOM 1533 C C . ASN A 1 184 ? 10.637 -4.970 -15.359 1.00 64.81 184 ASN A C 1
ATOM 1535 O O . ASN A 1 184 ? 9.665 -4.483 -15.940 1.00 64.81 184 ASN A O 1
ATOM 1539 N N . ARG A 1 185 ? 11.561 -4.164 -14.826 1.00 73.44 185 ARG A N 1
ATOM 1540 C CA . ARG A 1 185 ? 11.426 -2.698 -14.805 1.00 73.44 185 ARG A CA 1
ATOM 1541 C C . ARG A 1 185 ? 11.263 -2.080 -16.206 1.00 73.44 185 ARG A C 1
ATOM 1543 O O . ARG A 1 185 ? 12.183 -2.113 -17.022 1.00 73.44 185 ARG A O 1
ATOM 1550 N N . LYS A 1 186 ? 10.155 -1.385 -16.474 1.00 67.75 186 LYS A N 1
ATOM 1551 C CA . LYS A 1 186 ? 9.897 -0.750 -17.788 1.00 67.75 186 LYS A CA 1
ATOM 1552 C C . LYS A 1 186 ? 10.929 0.312 -18.190 1.00 67.75 186 LYS A C 1
ATOM 1554 O O . LYS A 1 186 ? 11.321 0.396 -19.352 1.00 67.75 186 LYS A O 1
ATOM 1559 N N . GLY A 1 187 ? 11.382 1.115 -17.229 1.00 76.25 187 GLY A N 1
ATOM 1560 C CA . GLY A 1 187 ? 12.193 2.304 -17.492 1.00 76.25 187 GLY A CA 1
ATOM 1561 C C . GLY A 1 187 ? 13.700 2.064 -17.649 1.00 76.25 187 GLY A C 1
ATOM 1562 O O . GLY A 1 187 ? 14.301 1.184 -17.013 1.00 76.25 187 GLY A O 1
ATOM 1563 N N . LYS A 1 188 ? 14.335 2.935 -18.446 1.00 83.31 188 LYS A N 1
ATOM 1564 C CA . LYS A 1 188 ? 15.788 3.160 -18.412 1.00 83.31 188 LYS A CA 1
ATOM 1565 C C . LYS A 1 188 ? 16.216 3.731 -17.052 1.00 83.31 188 LYS A C 1
ATOM 1567 O O . LYS A 1 188 ? 15.409 4.316 -16.333 1.00 83.31 188 LYS A O 1
ATOM 1572 N N . ASN A 1 189 ? 17.491 3.574 -16.692 1.00 81.94 189 ASN A N 1
ATOM 1573 C CA . ASN A 1 189 ? 18.031 4.272 -15.520 1.00 81.94 189 ASN A CA 1
ATOM 1574 C C . ASN A 1 189 ? 17.955 5.794 -15.739 1.00 81.94 189 ASN A C 1
ATOM 1576 O O . ASN A 1 189 ? 18.125 6.258 -16.864 1.00 81.94 189 ASN A O 1
ATOM 1580 N N . LYS A 1 190 ? 17.752 6.584 -14.677 1.00 81.19 190 LYS A N 1
ATOM 1581 C CA . LYS A 1 190 ? 17.653 8.055 -14.784 1.00 81.19 190 LYS A CA 1
ATOM 1582 C C . LYS A 1 190 ? 18.897 8.701 -15.413 1.00 81.19 190 LYS A C 1
ATOM 1584 O O . LYS A 1 190 ? 18.778 9.689 -16.121 1.00 81.19 190 LYS A O 1
ATOM 1589 N N . ASN A 1 191 ? 20.071 8.115 -15.191 1.00 83.81 191 ASN A N 1
ATOM 1590 C CA . ASN A 1 191 ? 21.355 8.564 -15.737 1.00 83.81 191 ASN A CA 1
ATOM 1591 C C . ASN A 1 191 ? 21.666 8.017 -17.144 1.00 83.81 191 ASN A C 1
ATOM 1593 O O . ASN A 1 191 ? 22.744 8.269 -17.678 1.00 83.81 191 ASN A O 1
ATOM 1597 N N . ASN A 1 192 ? 20.762 7.245 -17.749 1.00 85.50 192 ASN A N 1
ATOM 1598 C CA . ASN A 1 192 ? 20.970 6.695 -19.080 1.00 85.50 192 ASN A CA 1
ATOM 1599 C C . ASN A 1 192 ? 20.745 7.785 -20.144 1.00 85.50 192 ASN A C 1
ATOM 1601 O O . ASN A 1 192 ? 19.645 8.337 -20.257 1.00 85.50 192 ASN A O 1
ATOM 1605 N N . LYS A 1 193 ? 21.787 8.054 -20.939 1.00 85.38 193 LYS A N 1
ATOM 1606 C CA . LYS A 1 193 ? 21.793 9.065 -22.008 1.00 85.38 193 LYS A CA 1
ATOM 1607 C C . LYS A 1 193 ? 21.339 8.542 -23.376 1.00 85.38 193 LYS A C 1
ATOM 1609 O O . LYS A 1 193 ? 20.971 9.349 -24.213 1.00 85.38 193 LYS A O 1
ATOM 1614 N N . SER A 1 194 ? 21.317 7.225 -23.589 1.00 89.81 194 SER A N 1
ATOM 1615 C CA . SER A 1 194 ? 20.938 6.624 -24.879 1.00 89.81 194 SER A CA 1
ATOM 1616 C C . SER A 1 194 ? 19.435 6.705 -25.155 1.00 89.81 194 SER A C 1
ATOM 1618 O O . SER A 1 194 ? 19.009 6.572 -26.292 1.00 89.81 194 SER A O 1
ATOM 1620 N N . GLY A 1 195 ? 18.607 6.874 -24.116 1.00 90.31 195 GLY A N 1
ATOM 1621 C CA . GLY A 1 195 ? 17.147 6.816 -24.259 1.00 90.31 195 GLY A CA 1
ATOM 1622 C C . GLY A 1 195 ? 16.593 5.389 -24.223 1.00 90.31 195 GLY A C 1
ATOM 1623 O O . GLY A 1 195 ? 15.416 5.207 -23.916 1.00 90.31 195 GLY A O 1
ATOM 1624 N N . TYR A 1 196 ? 17.451 4.380 -24.378 1.00 91.81 196 TYR A N 1
ATOM 1625 C CA . TYR A 1 196 ? 17.078 2.971 -24.390 1.00 91.81 196 TYR A CA 1
ATOM 1626 C C . TYR A 1 196 ? 17.596 2.249 -23.142 1.00 91.81 196 TYR A C 1
ATOM 1628 O O . TYR A 1 196 ? 18.765 2.345 -22.756 1.00 91.81 196 TYR A O 1
ATOM 1636 N N . ARG A 1 197 ? 16.716 1.487 -22.479 1.00 89.69 197 ARG A N 1
ATOM 1637 C CA . ARG A 1 197 ? 17.107 0.623 -21.354 1.00 89.69 197 ARG A CA 1
ATOM 1638 C C . ARG A 1 197 ? 18.163 -0.377 -21.844 1.00 89.69 197 ARG A C 1
ATOM 1640 O O . ARG A 1 197 ? 18.010 -0.933 -22.922 1.00 89.69 197 ARG A O 1
ATOM 1647 N N . ASN A 1 198 ? 19.198 -0.612 -21.032 1.00 92.75 198 ASN A N 1
ATOM 1648 C CA . ASN A 1 198 ? 20.287 -1.556 -21.320 1.00 92.75 198 ASN A CA 1
ATOM 1649 C C . ASN A 1 198 ? 21.218 -1.183 -22.492 1.00 92.75 198 ASN A C 1
ATOM 1651 O O . ASN A 1 198 ? 22.082 -1.982 -22.844 1.00 92.75 198 ASN A O 1
ATOM 1655 N N . VAL A 1 199 ? 21.106 0.039 -23.024 1.00 95.06 199 VAL A N 1
ATOM 1656 C CA . VAL A 1 199 ? 22.031 0.596 -24.024 1.00 95.06 199 VAL A CA 1
ATOM 1657 C C . VAL A 1 199 ? 22.839 1.725 -23.396 1.00 95.06 199 VAL A C 1
ATOM 1659 O O . VAL A 1 199 ? 22.260 2.627 -22.784 1.00 95.06 199 VAL A O 1
ATOM 1662 N N . SER A 1 200 ? 24.159 1.710 -23.543 1.00 95.06 200 SER A N 1
ATOM 1663 C CA . SER A 1 200 ? 25.052 2.756 -23.027 1.00 95.06 200 SER A CA 1
ATOM 1664 C C . SER A 1 200 ? 26.197 3.046 -23.988 1.00 95.06 200 SER A C 1
ATOM 1666 O O . SER A 1 200 ? 26.687 2.133 -24.642 1.00 95.06 200 SER A O 1
ATOM 1668 N N . TRP A 1 201 ? 26.640 4.300 -24.036 1.00 95.38 201 TRP A N 1
ATOM 1669 C CA . TRP A 1 201 ? 27.804 4.703 -24.822 1.00 95.38 201 TRP A CA 1
ATOM 1670 C C . TRP A 1 201 ? 29.103 4.233 -24.161 1.00 95.38 201 TRP A C 1
ATOM 1672 O O . TRP A 1 201 ? 29.287 4.431 -22.957 1.00 95.38 201 TRP A O 1
ATOM 1682 N N . ASN A 1 202 ? 29.990 3.622 -24.941 1.00 93.31 202 ASN A N 1
ATOM 1683 C CA . ASN A 1 202 ? 31.347 3.273 -24.547 1.00 93.31 202 ASN A CA 1
ATOM 1684 C C . ASN A 1 202 ? 32.324 4.258 -25.196 1.00 93.31 202 ASN A C 1
ATOM 1686 O O . ASN A 1 202 ? 32.512 4.222 -26.407 1.00 93.31 202 ASN A O 1
ATOM 1690 N N . ASN A 1 203 ? 32.956 5.108 -24.384 1.00 91.19 203 ASN A N 1
ATOM 1691 C CA . ASN A 1 203 ? 33.885 6.127 -24.879 1.00 91.19 203 ASN A CA 1
ATOM 1692 C C . ASN A 1 203 ? 35.176 5.538 -25.464 1.00 91.19 203 ASN A C 1
ATOM 1694 O O . ASN A 1 203 ? 35.768 6.163 -26.331 1.00 91.19 203 ASN A O 1
ATOM 1698 N N . ASN A 1 204 ? 35.628 4.378 -24.977 1.00 92.00 204 ASN A N 1
ATOM 1699 C CA . ASN A 1 204 ? 36.914 3.815 -25.402 1.00 92.00 204 ASN A CA 1
ATOM 1700 C C . ASN A 1 204 ? 36.841 3.265 -26.827 1.00 92.00 204 ASN A C 1
ATOM 1702 O O . ASN A 1 204 ? 37.780 3.413 -27.598 1.00 92.00 204 ASN A O 1
ATOM 1706 N N . ASP A 1 205 ? 35.705 2.654 -27.154 1.00 91.06 205 ASP A N 1
ATOM 1707 C CA . ASP A 1 205 ? 35.476 1.980 -28.432 1.00 91.06 205 ASP A CA 1
ATOM 1708 C C . ASP A 1 205 ? 34.558 2.798 -29.358 1.00 91.06 205 ASP A C 1
ATOM 1710 O O . ASP A 1 205 ? 34.148 2.297 -30.401 1.00 91.06 205 ASP A O 1
ATOM 1714 N N . SER A 1 206 ? 34.171 4.012 -28.941 1.00 94.00 206 SER A N 1
ATOM 1715 C CA . SER A 1 206 ? 33.220 4.900 -29.626 1.00 94.00 206 SER A CA 1
ATOM 1716 C C . SER A 1 206 ? 32.000 4.161 -30.190 1.00 94.00 206 SER A C 1
ATOM 1718 O O . SER A 1 206 ? 31.682 4.245 -31.376 1.00 94.00 206 SER A O 1
ATOM 1720 N N . CYS A 1 207 ? 31.329 3.383 -29.336 1.00 95.31 207 CYS A N 1
ATOM 1721 C CA . CYS A 1 207 ? 30.212 2.538 -29.749 1.00 95.31 207 CYS A CA 1
ATOM 1722 C C . CYS A 1 207 ? 29.082 2.483 -28.710 1.00 95.31 207 CYS A C 1
ATOM 1724 O O . CYS A 1 207 ? 29.278 2.662 -27.503 1.00 95.31 207 CYS A O 1
ATOM 1726 N N . TRP A 1 208 ? 27.871 2.183 -29.174 1.00 97.00 208 TRP A N 1
ATOM 1727 C CA . TRP A 1 208 ? 26.737 1.821 -28.334 1.00 97.00 208 TRP A CA 1
ATOM 1728 C C . TRP A 1 208 ? 26.848 0.361 -27.906 1.00 97.00 208 TRP A C 1
ATOM 1730 O O . TRP A 1 208 ? 26.744 -0.560 -28.710 1.00 97.00 208 TRP A O 1
ATOM 1740 N N . MET A 1 209 ? 27.008 0.140 -26.609 1.00 96.00 209 MET A N 1
ATOM 1741 C CA . MET A 1 209 ? 27.076 -1.186 -26.007 1.00 96.00 209 MET A CA 1
ATOM 1742 C C . MET A 1 209 ? 25.706 -1.598 -25.466 1.00 96.00 209 MET A C 1
ATOM 1744 O O . MET A 1 209 ? 25.097 -0.869 -24.674 1.00 96.00 209 MET A O 1
ATOM 1748 N N . VAL A 1 210 ? 25.255 -2.797 -25.836 1.00 96.00 210 VAL A N 1
ATOM 1749 C CA . VAL A 1 210 ? 24.071 -3.448 -25.266 1.00 96.00 210 VAL A CA 1
ATOM 1750 C C . VAL A 1 210 ? 24.503 -4.483 -24.234 1.00 96.00 210 VAL A C 1
ATOM 1752 O O . VAL A 1 210 ? 25.227 -5.430 -24.549 1.00 96.00 210 VAL A O 1
ATOM 1755 N N . GLN A 1 211 ? 24.033 -4.322 -22.997 1.00 93.31 211 GLN A N 1
ATOM 1756 C CA . GLN A 1 211 ? 24.377 -5.204 -21.880 1.00 93.31 211 GLN A CA 1
ATOM 1757 C C . GLN A 1 211 ? 23.156 -5.560 -21.028 1.00 93.31 211 GLN A C 1
ATOM 1759 O O . GLN A 1 211 ? 22.365 -4.693 -20.642 1.00 93.31 211 GLN A O 1
ATOM 1764 N N . LEU A 1 212 ? 22.999 -6.845 -20.728 1.00 90.44 212 LEU A N 1
ATOM 1765 C CA . LEU A 1 212 ? 21.883 -7.403 -19.963 1.00 90.44 212 LEU A CA 1
ATOM 1766 C C . LEU A 1 212 ? 22.415 -8.309 -18.853 1.00 90.44 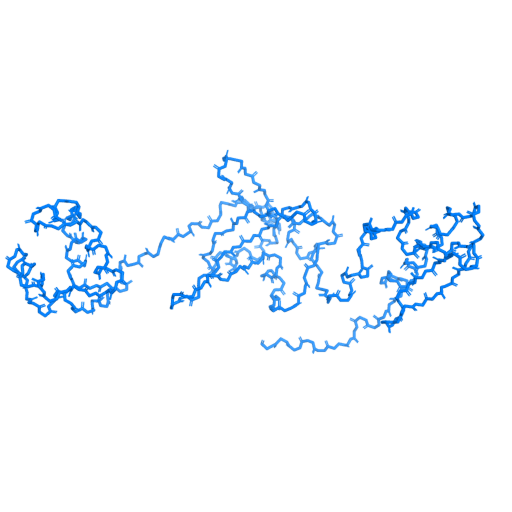212 LEU A C 1
ATOM 1768 O O . LEU A 1 212 ? 23.511 -8.849 -18.954 1.00 90.44 212 LEU A O 1
ATOM 1772 N N . GLN A 1 213 ? 21.631 -8.488 -17.793 1.00 86.00 213 GLN A N 1
ATOM 1773 C CA . GLN A 1 213 ? 21.984 -9.398 -16.717 1.00 86.00 213 GLN A CA 1
ATOM 1774 C C . GLN A 1 213 ? 21.546 -10.817 -17.083 1.00 86.00 213 GLN A C 1
ATOM 1776 O O . GLN A 1 213 ? 20.355 -11.095 -17.150 1.00 86.00 213 GLN A O 1
ATOM 1781 N N . VAL A 1 214 ? 22.495 -11.721 -17.292 1.00 82.50 214 VAL A N 1
ATOM 1782 C CA . VAL A 1 214 ? 22.229 -13.141 -17.553 1.00 82.50 214 VAL A CA 1
ATOM 1783 C C . VAL A 1 214 ? 22.776 -13.930 -16.371 1.00 82.50 214 VAL A C 1
ATOM 1785 O O . VAL A 1 214 ? 23.943 -13.782 -16.015 1.00 82.50 214 VAL A O 1
ATOM 1788 N N . ASP A 1 215 ? 21.904 -14.686 -15.702 1.00 76.50 215 ASP A N 1
ATOM 1789 C CA . ASP A 1 215 ? 22.222 -15.493 -14.511 1.00 76.50 215 ASP A CA 1
ATOM 1790 C C . ASP A 1 215 ? 22.994 -14.715 -13.433 1.00 76.50 215 ASP A C 1
ATOM 1792 O O . ASP A 1 215 ? 24.017 -15.140 -12.898 1.00 76.50 215 ASP A O 1
ATOM 1796 N N . GLY A 1 216 ? 22.508 -13.504 -13.149 1.00 75.25 216 GLY A N 1
ATOM 1797 C CA . GLY A 1 216 ? 23.073 -12.615 -12.136 1.00 75.25 216 GLY A CA 1
ATOM 1798 C C . GLY A 1 216 ? 24.314 -11.834 -12.580 1.00 75.25 216 GLY A C 1
ATOM 1799 O O . GLY A 1 216 ? 24.688 -10.879 -11.898 1.00 75.25 216 GLY A O 1
ATOM 1800 N N . LYS A 1 217 ? 24.914 -12.145 -13.734 1.00 81.19 217 LYS A N 1
ATOM 1801 C CA . LYS A 1 217 ? 26.115 -11.472 -14.252 1.00 81.19 217 LYS A CA 1
ATOM 1802 C C . LYS A 1 217 ? 25.757 -10.448 -15.326 1.00 81.19 217 LYS A C 1
ATOM 1804 O O . LYS A 1 217 ? 24.916 -10.707 -16.178 1.00 81.19 217 LYS A O 1
ATOM 1809 N N . ASN A 1 218 ? 26.383 -9.270 -15.286 1.00 87.44 218 ASN A N 1
ATOM 1810 C CA . ASN A 1 218 ? 26.218 -8.266 -16.339 1.00 87.44 218 ASN A CA 1
ATOM 1811 C C . ASN A 1 218 ? 26.990 -8.705 -17.593 1.00 87.44 218 ASN A C 1
ATOM 1813 O O . ASN A 1 218 ? 28.220 -8.691 -17.602 1.00 87.44 218 ASN A O 1
ATOM 1817 N N . THR A 1 219 ? 26.261 -9.090 -18.634 1.00 91.19 219 THR A N 1
ATOM 1818 C CA . THR A 1 219 ? 26.791 -9.678 -19.863 1.00 91.19 219 THR A CA 1
ATOM 1819 C C . THR A 1 219 ? 26.659 -8.688 -21.011 1.00 91.19 219 THR A C 1
ATOM 1821 O O . THR A 1 219 ? 25.567 -8.201 -21.315 1.00 91.19 219 THR A O 1
ATOM 1824 N N . ARG A 1 220 ? 27.781 -8.398 -21.679 1.00 94.19 220 ARG A N 1
ATOM 1825 C CA . ARG A 1 220 ? 27.798 -7.619 -22.923 1.00 94.19 220 ARG A CA 1
ATOM 1826 C C . ARG A 1 220 ? 27.324 -8.513 -24.061 1.00 94.19 220 ARG A C 1
ATOM 1828 O O . ARG A 1 220 ? 27.902 -9.572 -24.278 1.00 94.19 220 ARG A O 1
ATOM 1835 N N . LEU A 1 221 ? 26.267 -8.101 -24.755 1.00 94.06 221 LEU A N 1
ATOM 1836 C CA . LEU A 1 221 ? 25.662 -8.899 -25.820 1.00 94.06 221 LEU A CA 1
ATOM 1837 C C . LEU A 1 221 ? 26.162 -8.487 -27.201 1.00 94.06 221 LEU A C 1
ATOM 1839 O O . LEU A 1 221 ? 26.429 -9.348 -28.031 1.00 94.06 221 LEU A O 1
ATOM 1843 N N . LYS A 1 222 ? 26.226 -7.178 -27.468 1.00 95.69 222 LYS A N 1
ATOM 1844 C CA . LYS A 1 222 ? 26.603 -6.636 -28.778 1.00 95.69 222 LYS A CA 1
ATOM 1845 C C . LYS A 1 222 ? 27.006 -5.164 -28.675 1.00 95.69 222 LYS A C 1
ATOM 1847 O O . LYS A 1 222 ? 26.472 -4.443 -27.830 1.00 95.69 222 LYS A O 1
ATOM 1852 N N . ASN A 1 223 ? 27.899 -4.739 -29.566 1.00 96.62 223 ASN A N 1
ATOM 1853 C CA . ASN A 1 223 ? 28.243 -3.338 -29.801 1.00 96.62 223 ASN A CA 1
ATOM 1854 C C . ASN A 1 223 ? 27.684 -2.883 -31.155 1.00 96.62 223 ASN A C 1
ATOM 1856 O O . ASN A 1 223 ? 27.625 -3.673 -32.098 1.00 96.62 223 ASN A O 1
ATOM 1860 N N . PHE A 1 224 ? 27.303 -1.614 -31.234 1.00 96.62 224 PHE A N 1
ATOM 1861 C CA . PHE A 1 224 ? 26.815 -0.941 -32.432 1.00 96.62 224 PHE A CA 1
ATOM 1862 C C . PHE A 1 224 ? 27.617 0.353 -32.640 1.00 96.62 224 PHE A C 1
ATOM 1864 O O . PHE A 1 224 ? 27.920 1.020 -31.650 1.00 96.62 224 PHE A O 1
ATOM 1871 N N . PRO A 1 225 ? 27.978 0.723 -33.876 1.00 96.25 225 PRO A N 1
ATOM 1872 C CA . PRO A 1 225 ? 28.648 1.988 -34.176 1.00 96.25 225 PRO A CA 1
ATOM 1873 C C . PRO A 1 225 ? 27.792 3.209 -33.794 1.00 96.25 225 PRO A C 1
ATOM 1875 O O . PRO A 1 225 ? 26.602 3.084 -33.500 1.00 96.25 225 PRO A O 1
ATOM 1878 N N . GLU A 1 226 ? 28.417 4.390 -33.759 1.00 95.75 226 GLU A N 1
ATOM 1879 C CA . GLU A 1 226 ? 27.832 5.653 -33.274 1.00 95.75 226 GLU A CA 1
ATOM 1880 C C . GLU A 1 226 ? 26.472 6.005 -33.887 1.00 95.75 226 GLU A C 1
ATOM 1882 O O . GLU A 1 226 ? 25.553 6.429 -33.180 1.00 95.75 226 GLU A O 1
ATOM 1887 N N . ASP A 1 227 ? 26.329 5.770 -35.184 1.00 96.06 227 ASP A N 1
ATOM 1888 C CA . ASP A 1 227 ? 25.152 6.071 -35.993 1.00 96.06 227 ASP A CA 1
ATOM 1889 C C . ASP A 1 227 ? 23.990 5.078 -35.794 1.00 96.06 227 ASP A C 1
ATOM 1891 O O . ASP A 1 227 ? 22.861 5.356 -36.198 1.00 96.06 227 ASP A O 1
ATOM 1895 N N . GLN A 1 228 ? 24.212 3.959 -35.095 1.00 97.00 228 GLN A N 1
ATOM 1896 C CA . GLN A 1 228 ? 23.247 2.858 -34.943 1.00 97.00 228 GLN A CA 1
ATOM 1897 C C . GLN A 1 228 ? 22.567 2.795 -33.560 1.00 97.00 228 GLN A C 1
ATOM 1899 O O . GLN A 1 228 ? 22.185 1.727 -33.072 1.00 97.00 228 GLN A O 1
ATOM 1904 N N . LEU A 1 229 ? 22.350 3.944 -32.909 1.00 96.50 229 LEU A N 1
ATOM 1905 C CA . LEU A 1 229 ? 21.685 4.019 -31.597 1.00 96.50 229 LEU A CA 1
ATOM 1906 C C . LEU A 1 229 ? 20.303 3.330 -31.574 1.00 96.50 229 LEU A C 1
ATOM 1908 O O . LEU A 1 229 ? 19.975 2.603 -30.632 1.00 96.50 229 LEU A O 1
ATOM 1912 N N . ASN A 1 230 ? 19.482 3.549 -32.603 1.00 96.75 230 ASN A N 1
ATOM 1913 C CA . ASN A 1 230 ? 18.131 2.982 -32.664 1.00 96.75 230 ASN A CA 1
ATOM 1914 C C . ASN A 1 230 ? 18.153 1.456 -32.829 1.00 96.75 230 ASN A C 1
ATOM 1916 O O . ASN A 1 230 ? 17.358 0.759 -32.197 1.00 96.75 230 ASN A O 1
ATOM 1920 N N . GLU A 1 231 ? 19.097 0.930 -33.611 1.00 96.94 231 GLU A N 1
ATOM 1921 C CA . GLU A 1 231 ? 19.293 -0.513 -33.785 1.00 96.94 231 GLU A CA 1
ATOM 1922 C C . GLU A 1 231 ? 19.739 -1.171 -32.477 1.00 96.94 231 GLU A C 1
ATOM 1924 O O . GLU A 1 231 ? 19.198 -2.209 -32.088 1.00 96.94 231 GLU A O 1
ATOM 1929 N N . ALA A 1 232 ? 20.638 -0.518 -31.732 1.00 96.25 232 ALA A N 1
ATOM 1930 C CA . ALA A 1 232 ? 21.020 -0.957 -30.394 1.00 96.25 232 ALA A CA 1
ATOM 1931 C C . ALA A 1 232 ? 19.808 -1.014 -29.444 1.00 96.25 232 ALA A C 1
ATOM 1933 O O . ALA A 1 232 ? 19.665 -1.957 -28.661 1.00 96.25 232 ALA A O 1
ATOM 1934 N N . GLY A 1 233 ? 18.903 -0.032 -29.532 1.00 94.81 233 GLY A N 1
ATOM 1935 C CA . GLY A 1 233 ? 17.653 0.013 -28.770 1.00 94.81 233 GLY A CA 1
ATOM 1936 C C . GLY A 1 233 ? 16.665 -1.104 -29.126 1.00 94.81 233 GLY A C 1
ATOM 1937 O O . GLY A 1 233 ? 16.078 -1.729 -28.230 1.00 94.81 233 GLY A O 1
ATOM 1938 N N . ALA A 1 234 ? 16.503 -1.387 -30.420 1.00 94.81 234 ALA A N 1
ATOM 1939 C CA . ALA A 1 234 ? 15.676 -2.484 -30.916 1.00 94.81 234 ALA A CA 1
ATOM 1940 C C . ALA A 1 234 ? 16.231 -3.840 -30.457 1.00 94.81 234 ALA A C 1
ATOM 1942 O O . ALA A 1 234 ? 15.509 -4.620 -29.831 1.00 94.81 234 ALA A O 1
ATOM 1943 N N . TYR A 1 235 ? 17.536 -4.060 -30.632 1.00 95.62 235 TYR A N 1
ATOM 1944 C CA . TYR A 1 235 ? 18.227 -5.273 -30.195 1.00 95.62 235 TYR A CA 1
ATOM 1945 C C . TYR A 1 235 ? 18.131 -5.481 -28.678 1.00 95.62 235 TYR A C 1
ATOM 1947 O O . TYR A 1 235 ? 17.816 -6.573 -28.208 1.00 95.62 235 TYR A O 1
ATOM 1955 N N . ALA A 1 236 ? 18.307 -4.426 -27.875 1.00 92.56 236 ALA A N 1
ATOM 1956 C CA . ALA A 1 236 ? 18.121 -4.506 -26.426 1.00 92.56 236 ALA A CA 1
ATOM 1957 C C . ALA A 1 236 ? 16.680 -4.877 -26.033 1.00 92.56 236 ALA A C 1
ATOM 1959 O O . ALA A 1 236 ? 16.447 -5.490 -24.991 1.00 92.56 236 ALA A O 1
ATOM 1960 N N . THR A 1 237 ? 15.685 -4.490 -26.829 1.00 90.06 237 THR A N 1
ATOM 1961 C CA . THR A 1 237 ? 14.280 -4.849 -26.595 1.00 90.06 237 THR A CA 1
ATOM 1962 C C . THR A 1 237 ? 14.008 -6.303 -26.951 1.00 90.06 237 THR A C 1
ATOM 1964 O O . THR A 1 237 ? 13.386 -7.011 -26.160 1.00 90.06 237 THR A O 1
ATOM 1967 N N . GLU A 1 238 ? 14.528 -6.762 -28.084 1.00 90.94 238 GLU A N 1
ATOM 1968 C CA . GLU A 1 238 ? 14.454 -8.157 -28.512 1.00 90.94 238 GLU A CA 1
ATOM 1969 C C . GLU A 1 238 ? 15.127 -9.094 -27.503 1.00 90.94 238 GLU A C 1
ATOM 1971 O O . GLU A 1 238 ? 14.502 -10.035 -27.016 1.00 90.94 238 GLU A O 1
ATOM 1976 N N . MET A 1 239 ? 16.362 -8.792 -27.098 1.00 91.56 239 MET A N 1
ATOM 1977 C CA . MET A 1 239 ? 17.104 -9.627 -26.153 1.00 91.56 239 MET A CA 1
ATOM 1978 C C . MET A 1 239 ? 16.456 -9.666 -24.768 1.00 91.56 239 MET A C 1
ATOM 1980 O O . MET A 1 239 ? 16.510 -10.701 -24.111 1.00 91.56 239 MET A O 1
ATOM 1984 N N . ARG A 1 240 ? 15.790 -8.586 -24.329 1.00 87.75 240 ARG A N 1
ATOM 1985 C CA . ARG A 1 240 ? 14.979 -8.608 -23.100 1.00 87.75 240 ARG A CA 1
ATOM 1986 C C . ARG A 1 240 ? 13.812 -9.581 -23.219 1.00 87.75 240 ARG A C 1
ATOM 1988 O O . ARG A 1 240 ? 13.618 -10.363 -22.300 1.00 87.75 240 ARG A O 1
ATOM 1995 N N . LYS A 1 241 ? 13.071 -9.559 -24.333 1.00 82.81 241 LYS A N 1
ATOM 1996 C CA . LYS A 1 241 ? 11.996 -10.534 -24.570 1.00 82.81 241 LYS A CA 1
ATOM 1997 C C . LYS A 1 241 ? 12.562 -11.952 -24.555 1.00 82.81 241 LYS A C 1
ATOM 1999 O O . LYS A 1 241 ? 12.120 -12.781 -23.782 1.00 82.81 241 LYS A O 1
ATOM 2004 N N . LYS A 1 242 ? 13.626 -12.206 -25.314 1.00 83.06 242 LYS A N 1
ATOM 2005 C CA . LYS A 1 242 ? 14.217 -13.545 -25.415 1.00 83.06 242 LYS A CA 1
ATOM 2006 C C . LYS A 1 242 ? 14.755 -14.086 -24.086 1.00 83.06 242 LYS A C 1
ATOM 2008 O O . LYS A 1 242 ? 14.648 -15.278 -23.840 1.00 83.06 242 LYS A O 1
ATOM 2013 N N . LEU A 1 243 ? 15.375 -13.242 -23.260 1.00 80.44 243 LEU A N 1
ATOM 2014 C CA . LEU A 1 243 ? 16.069 -13.687 -22.047 1.00 80.44 243 LEU A CA 1
ATOM 2015 C C . LEU A 1 243 ? 15.212 -13.623 -20.782 1.00 80.44 243 LEU A C 1
ATOM 2017 O O . LEU A 1 243 ? 15.501 -14.366 -19.843 1.00 80.44 243 LEU A O 1
ATOM 2021 N N . TYR A 1 244 ? 14.222 -12.730 -20.729 1.00 75.38 244 TYR A N 1
ATOM 2022 C CA . TYR A 1 244 ? 13.455 -12.445 -19.513 1.00 75.38 244 TYR A CA 1
ATOM 2023 C C . TYR A 1 244 ? 11.968 -12.759 -19.621 1.00 75.38 244 TYR A C 1
ATOM 2025 O O . TYR A 1 244 ? 11.322 -12.857 -18.583 1.00 75.38 244 TYR A O 1
ATOM 2033 N N . ASP A 1 245 ? 11.412 -12.872 -20.829 1.00 67.19 245 ASP A N 1
ATOM 2034 C CA . ASP A 1 245 ? 10.003 -13.217 -20.985 1.00 67.19 245 ASP A CA 1
ATOM 2035 C C . ASP A 1 245 ? 9.811 -14.711 -20.666 1.00 67.19 245 ASP A C 1
ATOM 2037 O O . ASP A 1 245 ? 10.419 -15.551 -21.340 1.00 67.19 245 ASP A O 1
ATOM 2041 N N . PRO A 1 246 ? 8.973 -15.055 -19.671 1.00 59.34 246 PRO A N 1
ATOM 2042 C CA . PRO A 1 246 ? 8.687 -16.438 -19.290 1.00 59.34 246 PRO A CA 1
ATOM 2043 C C . PRO A 1 246 ? 8.227 -17.326 -20.449 1.00 59.34 246 PRO A C 1
ATOM 2045 O O . PRO A 1 246 ? 8.464 -18.531 -20.429 1.00 59.34 246 PRO A O 1
ATOM 2048 N N . ILE A 1 247 ? 7.584 -16.737 -21.464 1.00 55.22 247 ILE A N 1
ATOM 2049 C CA . ILE A 1 247 ? 7.092 -17.449 -22.650 1.00 55.22 247 ILE A CA 1
ATOM 2050 C C . ILE A 1 247 ? 8.258 -17.943 -23.518 1.00 55.22 247 ILE A C 1
ATOM 2052 O O . ILE A 1 247 ? 8.170 -19.006 -24.129 1.00 55.22 247 ILE A O 1
ATOM 2056 N N . TYR A 1 248 ? 9.353 -17.180 -23.578 1.00 48.22 248 TYR A N 1
ATOM 2057 C CA . TYR A 1 248 ? 10.504 -17.456 -24.446 1.00 48.22 248 TYR A CA 1
ATOM 2058 C C . TYR A 1 248 ? 11.693 -18.069 -23.700 1.00 48.22 248 TYR A C 1
ATOM 2060 O O . TYR A 1 248 ? 12.520 -18.739 -24.318 1.00 48.22 248 TYR A O 1
ATOM 2068 N N . ASN A 1 249 ? 11.777 -17.859 -22.387 1.00 52.09 249 ASN A N 1
ATOM 2069 C CA . ASN A 1 249 ? 12.765 -18.474 -21.511 1.00 52.09 249 ASN A CA 1
ATOM 2070 C C . ASN A 1 249 ? 12.072 -19.057 -20.273 1.00 52.09 249 ASN A C 1
ATOM 2072 O O . ASN A 1 249 ? 12.081 -18.421 -19.213 1.00 52.09 249 ASN A O 1
ATOM 2076 N N . PRO A 1 250 ? 11.469 -20.253 -20.390 1.00 48.75 250 PRO A N 1
ATOM 2077 C CA . PRO A 1 250 ? 10.933 -20.971 -19.250 1.00 48.75 250 PRO A CA 1
ATOM 2078 C C . PRO A 1 250 ? 12.089 -21.472 -18.381 1.00 48.75 250 PRO A C 1
ATOM 2080 O O . PRO A 1 250 ? 12.487 -22.629 -18.456 1.00 48.75 250 PRO A O 1
ATOM 2083 N N . LYS A 1 251 ? 12.677 -20.590 -17.567 1.00 46.25 251 LYS A N 1
ATOM 2084 C CA . LYS A 1 251 ? 13.530 -21.028 -16.460 1.00 46.25 251 LYS A CA 1
ATOM 2085 C C . LYS A 1 251 ? 12.624 -21.797 -15.517 1.00 46.25 251 LYS A C 1
ATOM 2087 O O . LYS A 1 251 ? 11.685 -21.182 -15.030 1.00 46.25 251 LYS A O 1
ATOM 2092 N N . ASP A 1 252 ? 12.879 -23.092 -15.321 1.00 42.53 252 ASP A N 1
ATOM 2093 C CA . ASP A 1 252 ? 12.098 -24.027 -14.498 1.00 42.53 252 ASP A CA 1
ATOM 2094 C C . ASP A 1 252 ? 11.242 -23.328 -13.428 1.00 42.53 252 ASP A C 1
ATOM 2096 O O . ASP A 1 252 ? 11.661 -23.115 -12.291 1.00 42.53 252 ASP A O 1
ATOM 2100 N N . TYR A 1 253 ? 10.002 -22.983 -13.792 1.00 44.19 253 TYR A N 1
ATOM 2101 C CA . TYR A 1 253 ? 9.015 -22.355 -12.904 1.00 44.19 253 TYR A CA 1
ATOM 2102 C C . TYR A 1 253 ? 8.403 -23.377 -11.924 1.00 44.19 253 TYR A C 1
ATOM 2104 O O . TYR A 1 253 ? 7.354 -23.150 -11.328 1.00 44.19 253 TYR A O 1
ATOM 2112 N N . MET A 1 254 ? 9.069 -24.522 -11.774 1.00 34.78 254 MET A N 1
ATOM 2113 C CA . MET A 1 254 ? 8.645 -25.731 -11.080 1.00 34.78 254 MET A CA 1
ATOM 2114 C C . MET A 1 254 ? 9.851 -26.310 -10.334 1.00 34.78 254 MET A C 1
ATOM 2116 O O . MET A 1 254 ? 10.381 -27.341 -10.721 1.00 34.78 254 MET A O 1
ATOM 2120 N N . ASN A 1 255 ? 10.356 -25.599 -9.325 1.00 37.31 255 ASN A N 1
ATO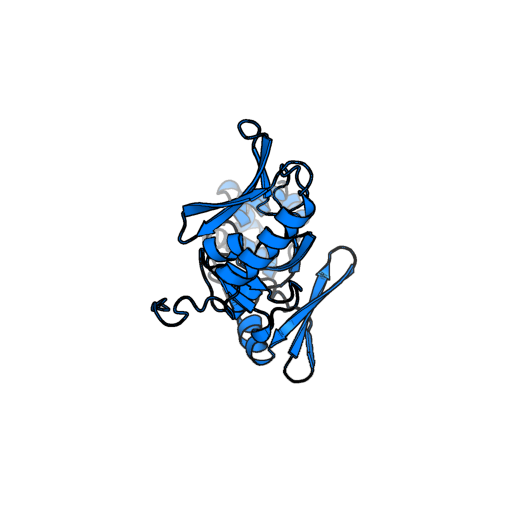M 2121 C CA . ASN A 1 255 ? 10.930 -26.178 -8.101 1.00 37.31 255 ASN A CA 1
ATOM 2122 C C . ASN A 1 255 ? 11.685 -25.111 -7.314 1.00 37.31 255 ASN A C 1
ATOM 2124 O O . ASN A 1 255 ? 12.853 -24.809 -7.561 1.00 37.31 255 ASN A O 1
ATOM 2128 N N . LYS A 1 256 ? 11.025 -24.617 -6.277 1.00 35.28 256 LYS A N 1
ATOM 2129 C CA . LYS A 1 256 ? 11.546 -24.751 -4.921 1.00 35.28 256 LYS A CA 1
ATOM 2130 C C . LYS A 1 256 ? 10.394 -24.470 -3.993 1.00 35.28 256 LYS A C 1
ATOM 2132 O O . LYS A 1 256 ? 9.828 -23.383 -4.035 1.00 35.28 256 LYS A O 1
ATOM 2137 N N . ASP A 1 257 ? 10.076 -25.476 -3.199 1.00 38.88 257 ASP A N 1
ATOM 2138 C CA . ASP A 1 257 ? 9.276 -25.392 -1.996 1.00 38.88 257 ASP A CA 1
ATOM 2139 C C . ASP A 1 257 ? 9.614 -24.106 -1.230 1.00 38.88 257 ASP A C 1
ATOM 2141 O O . ASP A 1 257 ? 10.538 -24.046 -0.417 1.00 38.88 257 ASP A O 1
ATOM 2145 N N . LEU A 1 258 ? 8.865 -23.037 -1.495 1.00 37.19 258 LEU A N 1
ATOM 2146 C CA . LEU A 1 258 ? 8.689 -21.968 -0.533 1.00 37.19 258 LEU A CA 1
ATOM 2147 C C . LEU A 1 258 ? 7.669 -22.524 0.442 1.00 37.19 258 LEU A C 1
ATOM 2149 O O . LEU A 1 258 ? 6.470 -22.288 0.321 1.00 37.19 258 LEU A O 1
ATOM 2153 N N . VAL A 1 259 ? 8.191 -23.368 1.332 1.00 32.41 259 VAL A N 1
ATOM 2154 C CA . VAL A 1 259 ? 7.489 -23.921 2.478 1.00 32.41 259 VAL A CA 1
ATOM 2155 C C . VAL A 1 259 ? 6.772 -22.764 3.157 1.00 32.41 259 VAL A C 1
ATOM 2157 O O . VAL A 1 259 ? 7.389 -21.866 3.732 1.00 32.41 259 VAL A O 1
ATOM 2160 N N . VAL A 1 260 ? 5.453 -22.787 3.007 1.00 35.06 260 VAL A N 1
ATOM 2161 C CA . VAL A 1 260 ? 4.516 -22.057 3.840 1.00 35.06 260 VAL A CA 1
ATOM 2162 C C . VAL A 1 260 ? 4.667 -22.672 5.226 1.00 35.06 260 VAL A C 1
ATOM 2164 O O . VAL A 1 260 ? 4.206 -23.787 5.453 1.00 35.06 260 VAL A O 1
ATOM 2167 N N . ASN A 1 261 ? 5.382 -21.979 6.107 1.00 32.09 261 ASN A N 1
ATOM 2168 C CA . ASN A 1 261 ? 5.277 -22.170 7.549 1.00 32.09 261 ASN A CA 1
ATOM 2169 C C . ASN A 1 261 ? 4.524 -20.974 8.117 1.00 32.09 261 ASN A C 1
ATOM 2171 O O . ASN A 1 261 ? 4.932 -19.837 7.782 1.00 32.09 261 ASN A O 1
#

Foldseek 3Di:
DALQVVVCVVVVPDLVVVCVVVVHDSVLVVVCVVVLHDDPVCLVVSCVVVVHDSCRRSDDDPCPPPPPPPQLPEFDWDDDPQKIWGWAADPVRDIDIAIEGPVCVVVVVVLSWYWHWDQDPVLRATFTWTWADPDPPDGTDIDTPLCVNVVHDDQWDKAFQVNNRRHSYPVRIDTDHPVLVVLPDPDADPPAPLRAHQWHADPVVQWIWGWDQAPNDTDTDDTHHNVCSVVSRVVNVVVSCCRRPCVNDVPPPDDDPPPDD